Protein AF-A0A9P7F769-F1 (afdb_monomer)

Secondary structure (DSSP, 8-state):
-PPP--------PPPPGGGTT-GGGS-GGGHHHHHHHT---HHHHHHHHHGGGS-----PPPPTT--GGGSTT---SSPPTHHHH-HHHHHHHHHHHHHS---SHHHHHHHHHHHHHHHHHHHHHHT--GGG--TTS-GGGGG----HHHHHHHHHHHHHHHHHHHHHHHHHHTT-------------------------SSSHHHHHHHHHHHHHHHHHHHHHHHHHHHHHT--------PPP--------SSSSSSSSHHHHHHHSSTTSSS---PPP------------------------

Organism: NCBI:txid1912936

Nearest PDB structures (foldseek):
  8snb-assembly1_6Q  TM=3.146E-01  e=3.327E+00  Strongylocentrotus purpuratus
  3hhr-assembly1_A  TM=1.898E-01  e=4.781E+00  Homo sapiens

Solvent-accessible surface area (backbone atoms only — not comparable to full-atom values): 20085 Å² total; per-residue (Å²): 138,86,81,82,82,80,81,80,76,79,78,84,65,77,76,55,78,68,34,67,75,8,46,45,73,52,55,80,92,45,47,69,62,51,53,51,69,35,44,89,50,65,63,54,40,57,32,59,55,50,49,72,69,37,64,89,57,80,84,70,81,80,70,84,89,67,58,69,77,42,37,64,78,17,64,48,50,66,79,66,66,67,50,27,77,35,64,64,55,50,52,52,49,55,50,49,54,74,70,49,79,69,82,45,34,64,51,45,51,38,52,49,44,34,53,30,52,50,53,36,50,27,48,53,38,67,70,60,50,84,90,75,63,54,93,88,56,64,77,60,52,83,71,35,65,43,38,73,67,54,43,51,56,49,54,52,49,37,49,53,55,30,51,50,44,54,52,54,40,54,64,51,69,80,59,67,74,80,79,72,84,76,76,88,76,94,77,90,85,84,89,78,88,83,87,87,89,84,92,83,82,74,66,62,71,60,50,54,54,53,52,54,52,51,53,54,51,54,53,52,50,51,52,51,53,52,54,50,52,62,58,71,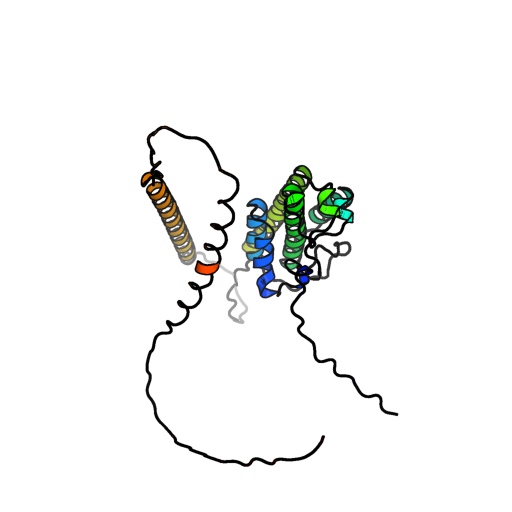63,57,82,72,79,82,78,79,83,81,81,91,79,80,90,80,89,88,89,90,87,86,78,77,78,75,66,62,66,66,60,62,66,63,63,70,69,69,77,78,75,85,85,81,82,83,82,87,79,90,81,89,81,88,85,81,90,80,90,79,91,80,78,87,82,90,76,90,84,85,87,133

Sequence (304 aa):
MSTPAVHLKGLVGRPSSAQLGAPAAVPMKDHMSFLRALSSNPKYLHFVEGLRDLQKEQASKHPEGWPSWATWSWERSYLPNALHDSDNELLKFLQLVKSTKVSSFASAMRVALGLGMLVRECKRVIEYEADEATPDIPSYISTSVLDIKCLDLILETVSTARGEVVRLSKARVGKQPQEVAGIEGDRPGNIAQNAADGGQKVQEDTVEQQQEMKLLEEEREKMVMLKEEMLEKGAKPETHHVDKGHEDRADVEEQEKDREEQVVEKRTKRRKLEASGTSHKKSRTDDIRRSSRARQPSKKALRK

Radius of gyration: 32.91 Å; Cα contacts (8 Å, |Δi|>4): 176; chains: 1; bounding box: 107×76×88 Å

Mean predicted aligned error: 19.4 Å

Foldseek 3Di:
DDDDDDPPDDDPDDQDPQQVQFLLVDDPVCLLVSLCVLDPDPLLNLLSVLLVLFDADDDDDDDPPDDPSLDSNGRGNADDLVVFVDVVVVVVNLVVLLPDQDAGSNSSSSSSSVLSRLLSLLCCLAVDDPVPDDPSDDPSSPRGPSYPVSNVSSSVSSNVSSVSSVVNSVVVVVPDPPPPPDDDDDDDDDDDDDDDDDPDDPPPVVVVVVVVVVVVVVVVVVVVVVVVVVVVVDPDPPPDDDDDDDDDDDDDDPDPPPVVVVVVVVVVVPVPPPPDDDDDDDDDDDDDDDDDDDDDDDDDDDDD

Structure (mmCIF, N/CA/C/O backbone):
data_AF-A0A9P7F769-F1
#
_entry.id   AF-A0A9P7F769-F1
#
loop_
_atom_site.group_PDB
_atom_site.id
_atom_site.type_symbol
_atom_site.label_atom_id
_atom_site.label_alt_id
_atom_site.label_comp_id
_atom_site.label_asym_id
_atom_site.label_entity_id
_atom_site.label_seq_id
_atom_site.pdbx_PDB_ins_code
_atom_site.Cartn_x
_atom_site.Cartn_y
_atom_site.Cartn_z
_atom_site.occupancy
_atom_site.B_iso_or_equiv
_atom_site.auth_seq_id
_atom_site.auth_comp_id
_atom_site.auth_asym_id
_atom_site.auth_atom_id
_atom_site.pdbx_PDB_model_num
ATOM 1 N N . MET A 1 1 ? 29.897 -36.408 30.982 1.00 46.47 1 MET A N 1
ATOM 2 C CA . MET A 1 1 ? 30.488 -35.702 29.826 1.00 46.47 1 MET A CA 1
ATOM 3 C C . MET A 1 1 ? 29.677 -34.433 29.611 1.00 46.47 1 MET A C 1
ATOM 5 O O . MET A 1 1 ? 28.548 -34.528 29.156 1.00 46.47 1 MET A O 1
ATOM 9 N N . SER A 1 2 ? 30.188 -33.285 30.065 1.00 40.59 2 SER A N 1
ATOM 10 C CA . SER A 1 2 ? 29.486 -31.994 29.998 1.00 40.59 2 SER A CA 1
ATOM 11 C C . SER A 1 2 ? 29.789 -31.293 28.679 1.00 40.59 2 SER A C 1
ATOM 13 O O . SER A 1 2 ? 30.947 -31.017 28.378 1.00 40.59 2 SER A O 1
ATOM 15 N N . THR A 1 3 ? 28.752 -30.992 27.906 1.00 44.00 3 THR A N 1
ATOM 16 C CA . THR A 1 3 ? 28.832 -30.144 26.712 1.00 44.00 3 THR A CA 1
ATOM 17 C C . THR A 1 3 ? 28.885 -28.665 27.112 1.00 44.00 3 THR A C 1
ATOM 19 O O . THR A 1 3 ? 28.065 -28.245 27.933 1.00 44.00 3 THR A O 1
ATOM 22 N N . PRO A 1 4 ? 29.798 -27.848 26.554 1.00 53.50 4 PRO A N 1
ATOM 23 C CA . PRO A 1 4 ? 29.839 -26.422 26.840 1.00 53.50 4 PRO A CA 1
ATOM 24 C C . PRO A 1 4 ? 28.765 -25.673 26.039 1.00 53.50 4 PRO A C 1
ATOM 26 O O . PRO A 1 4 ? 28.621 -25.848 24.830 1.00 53.50 4 PRO A O 1
ATOM 29 N N . ALA A 1 5 ? 28.025 -24.812 26.735 1.00 47.84 5 ALA A N 1
ATOM 30 C CA . ALA A 1 5 ? 27.072 -23.882 26.149 1.00 47.84 5 ALA A CA 1
ATOM 31 C C . ALA A 1 5 ? 27.820 -22.774 25.391 1.00 47.84 5 ALA A C 1
ATOM 33 O O . ALA A 1 5 ? 28.490 -21.932 25.992 1.00 47.84 5 ALA A O 1
ATOM 34 N N . VAL A 1 6 ? 27.694 -22.759 24.065 1.00 49.53 6 VAL A N 1
ATOM 35 C CA . VAL A 1 6 ? 28.217 -21.679 23.224 1.00 49.53 6 VAL A CA 1
ATOM 36 C C . VAL A 1 6 ? 27.247 -20.500 23.300 1.00 49.53 6 VAL A C 1
ATOM 38 O O . VAL A 1 6 ? 26.183 -20.498 22.688 1.00 49.53 6 VAL A O 1
ATOM 41 N N . HIS A 1 7 ? 27.614 -19.490 24.086 1.00 42.44 7 HIS A N 1
ATOM 42 C CA . HIS A 1 7 ? 26.980 -18.174 24.065 1.00 42.44 7 HIS A CA 1
ATOM 43 C C . HIS A 1 7 ? 27.341 -17.448 22.760 1.00 42.44 7 HIS A C 1
ATOM 45 O O . HIS A 1 7 ? 28.383 -16.798 22.663 1.00 42.44 7 HIS A O 1
ATOM 51 N N . LEU A 1 8 ? 26.459 -17.524 21.763 1.00 43.06 8 LEU A N 1
ATOM 52 C CA . LEU A 1 8 ? 26.468 -16.623 20.612 1.00 43.06 8 LEU A CA 1
ATOM 53 C C . LEU A 1 8 ? 25.974 -15.243 21.066 1.00 43.06 8 LEU A C 1
ATOM 55 O O . LEU A 1 8 ? 24.780 -14.950 21.070 1.00 43.06 8 LEU A O 1
ATOM 59 N N . LYS A 1 9 ? 26.910 -14.387 21.491 1.00 45.22 9 LYS A N 1
ATOM 60 C CA . LYS A 1 9 ? 26.653 -12.951 21.642 1.00 45.22 9 LYS A CA 1
ATOM 61 C C . LYS A 1 9 ? 26.389 -12.359 20.259 1.00 45.22 9 LYS A C 1
ATOM 63 O O . LYS A 1 9 ? 27.243 -12.430 19.379 1.00 45.22 9 LYS A O 1
ATOM 68 N N . GLY A 1 10 ? 25.193 -11.795 20.103 1.00 43.94 10 GLY A N 1
ATOM 69 C CA . GLY A 1 10 ? 24.687 -11.208 18.871 1.00 43.94 10 GLY A CA 1
ATOM 70 C C . GLY A 1 10 ? 25.614 -10.143 18.296 1.00 43.94 10 GLY A C 1
ATOM 71 O O . GLY A 1 10 ? 25.828 -9.086 18.889 1.00 43.94 10 GLY A O 1
ATOM 72 N N . LEU A 1 11 ? 26.124 -10.426 17.101 1.00 42.38 11 LEU A N 1
ATOM 73 C CA . LEU A 1 11 ? 26.586 -9.413 16.170 1.00 42.38 11 LEU A CA 1
ATOM 74 C C . LEU A 1 11 ? 25.357 -8.612 15.735 1.00 42.38 11 LEU A C 1
ATOM 76 O O . LEU A 1 11 ? 24.539 -9.095 14.956 1.00 42.38 11 LEU A O 1
ATOM 80 N N . VAL A 1 12 ? 25.226 -7.385 16.239 1.00 53.94 12 VAL A N 1
ATOM 81 C CA . VAL A 1 12 ? 24.337 -6.374 15.653 1.00 53.94 12 VAL A CA 1
ATOM 82 C C . VAL A 1 12 ? 24.994 -5.938 14.342 1.00 53.94 12 VAL A C 1
ATOM 84 O O . VAL A 1 12 ? 25.680 -4.921 14.267 1.00 53.94 12 VAL A O 1
ATOM 87 N N . GLY A 1 13 ? 24.894 -6.804 13.333 1.00 49.53 13 GLY A N 1
ATOM 88 C CA . GLY A 1 13 ? 25.346 -6.523 11.982 1.00 49.53 13 GLY A CA 1
ATOM 89 C C . GLY A 1 13 ? 24.555 -5.343 11.440 1.00 49.53 13 GLY A C 1
ATOM 90 O O . GLY A 1 13 ? 23.331 -5.298 11.563 1.00 49.53 13 GLY A O 1
ATOM 91 N N . ARG A 1 14 ? 25.262 -4.367 10.869 1.00 48.06 14 ARG A N 1
ATOM 92 C CA . ARG A 1 14 ? 24.641 -3.285 10.107 1.00 48.06 14 ARG A CA 1
ATOM 93 C C . ARG A 1 14 ? 23.726 -3.935 9.058 1.00 48.06 14 ARG A C 1
ATOM 95 O O . ARG A 1 14 ? 24.224 -4.795 8.327 1.00 48.06 14 ARG A O 1
ATOM 102 N N . PRO A 1 15 ? 22.430 -3.585 9.002 1.00 54.31 15 PRO A N 1
ATOM 103 C CA . PRO A 1 15 ? 21.529 -4.168 8.023 1.00 54.31 15 PRO A CA 1
ATOM 104 C C . PRO A 1 15 ? 22.109 -3.944 6.626 1.00 54.31 15 PRO A C 1
ATOM 106 O O . PRO A 1 15 ? 22.589 -2.848 6.319 1.00 54.31 15 PRO A O 1
ATOM 109 N N . SER A 1 16 ? 22.132 -5.005 5.818 1.00 58.09 16 SER A N 1
ATOM 110 C CA . SER A 1 16 ? 22.536 -4.926 4.410 1.00 58.09 16 SER A CA 1
ATOM 111 C C . SER A 1 16 ? 21.725 -3.826 3.709 1.00 58.09 16 SER A C 1
ATOM 113 O O . SER A 1 16 ? 20.579 -3.587 4.099 1.00 58.09 16 SER A O 1
ATOM 115 N N . SER A 1 17 ? 22.267 -3.160 2.676 1.00 57.62 17 SER A N 1
ATOM 116 C CA . SER A 1 17 ? 21.498 -2.164 1.898 1.00 57.62 17 SER A CA 1
ATOM 117 C C . SER A 1 17 ? 20.169 -2.746 1.401 1.00 57.62 17 SER A C 1
ATOM 119 O O . SER A 1 17 ? 19.159 -2.048 1.390 1.00 57.62 17 SER A O 1
ATOM 121 N N . ALA A 1 18 ? 20.136 -4.058 1.141 1.00 56.12 18 ALA A N 1
ATOM 122 C CA . ALA A 1 18 ? 18.958 -4.831 0.754 1.00 56.12 18 ALA A CA 1
ATOM 123 C C . ALA A 1 18 ? 17.795 -4.819 1.773 1.00 56.12 18 ALA A C 1
ATOM 125 O O . ALA A 1 18 ? 16.678 -5.199 1.426 1.00 56.12 18 ALA A O 1
ATOM 126 N N . GLN A 1 19 ? 18.033 -4.397 3.021 1.00 67.31 19 GLN A N 1
ATOM 127 C CA . GLN A 1 19 ? 17.009 -4.270 4.068 1.00 67.31 19 GLN A CA 1
ATOM 128 C C . GLN A 1 19 ? 16.462 -2.838 4.198 1.00 67.31 19 GLN A C 1
ATOM 130 O O . GLN A 1 19 ? 15.492 -2.613 4.928 1.00 67.31 19 GLN A O 1
ATOM 135 N N . LEU A 1 20 ? 17.049 -1.853 3.504 1.00 76.31 20 LEU A N 1
ATOM 136 C CA . LEU A 1 20 ? 16.565 -0.471 3.513 1.00 76.31 20 LEU A CA 1
ATOM 137 C C . LEU A 1 20 ? 15.188 -0.407 2.843 1.00 76.31 20 LEU A C 1
ATOM 139 O O . LEU A 1 20 ? 15.066 -0.496 1.623 1.00 76.31 20 LEU A O 1
ATOM 143 N N . GLY A 1 21 ? 14.141 -0.270 3.658 1.00 86.25 21 GLY A N 1
ATOM 144 C CA . GLY A 1 21 ? 12.746 -0.252 3.208 1.00 86.25 21 GLY A CA 1
ATOM 145 C C . GLY A 1 21 ? 11.972 -1.555 3.439 1.00 86.25 21 GLY A C 1
ATOM 146 O O . GLY A 1 21 ? 10.787 -1.605 3.086 1.00 86.25 21 GLY A O 1
ATOM 147 N N . ALA A 1 22 ? 12.596 -2.568 4.048 1.00 94.56 22 ALA A N 1
ATOM 148 C CA . ALA A 1 22 ? 11.933 -3.787 4.493 1.00 94.56 22 ALA A CA 1
ATOM 149 C C . ALA A 1 22 ? 11.142 -3.551 5.799 1.00 94.56 22 ALA A C 1
ATOM 151 O O . ALA A 1 22 ? 11.700 -2.987 6.745 1.00 94.56 22 ALA A O 1
ATOM 152 N N . PRO A 1 23 ? 9.881 -4.011 5.906 1.00 96.44 23 PRO A N 1
ATOM 153 C CA . PRO A 1 23 ? 9.087 -3.897 7.133 1.00 96.44 23 PRO A CA 1
ATOM 154 C C . PRO A 1 23 ? 9.756 -4.488 8.387 1.00 96.44 23 PRO A C 1
ATOM 156 O O . PRO A 1 23 ? 9.648 -3.895 9.459 1.00 96.44 23 PRO A O 1
ATOM 159 N N . ALA A 1 24 ? 10.489 -5.601 8.260 1.00 95.94 24 ALA A N 1
ATOM 160 C CA . ALA A 1 24 ? 11.166 -6.270 9.380 1.00 95.94 24 ALA A CA 1
ATOM 161 C C . ALA A 1 24 ? 12.277 -5.445 10.032 1.00 95.94 24 ALA A C 1
ATOM 163 O O . ALA A 1 24 ? 12.586 -5.647 11.204 1.00 95.94 24 ALA A O 1
ATOM 164 N N . ALA A 1 25 ? 12.857 -4.493 9.301 1.00 94.25 25 ALA A N 1
ATOM 165 C CA . ALA A 1 25 ? 13.886 -3.610 9.836 1.00 94.25 25 ALA A CA 1
ATOM 166 C C . ALA A 1 25 ? 13.303 -2.440 10.653 1.00 94.25 25 ALA A C 1
ATOM 168 O O . ALA A 1 25 ? 14.060 -1.683 11.263 1.00 94.25 25 ALA A O 1
ATOM 169 N N . VAL A 1 26 ? 11.976 -2.261 10.665 1.00 94.88 26 VAL A N 1
ATOM 170 C CA . VAL A 1 26 ? 11.312 -1.102 11.273 1.00 94.88 26 VAL A CA 1
ATOM 171 C C . VAL A 1 26 ? 10.924 -1.407 12.725 1.00 94.88 26 VAL A C 1
ATOM 173 O O . VAL A 1 26 ? 10.087 -2.284 12.969 1.00 94.88 26 VAL A O 1
ATOM 176 N N . PRO A 1 27 ? 11.445 -0.654 13.713 1.00 94.56 27 PRO A N 1
ATOM 177 C CA . PRO A 1 27 ? 11.007 -0.778 15.098 1.00 94.56 27 PRO A CA 1
ATOM 178 C C . PRO A 1 27 ? 9.502 -0.516 15.241 1.00 94.56 27 PRO A C 1
ATOM 180 O O . PRO A 1 27 ? 8.959 0.379 14.599 1.00 94.56 27 PRO A O 1
ATOM 183 N N . MET A 1 28 ? 8.829 -1.222 16.158 1.00 93.44 28 MET A N 1
ATOM 184 C CA . MET A 1 28 ? 7.374 -1.089 16.368 1.00 93.44 28 MET A CA 1
ATOM 185 C C . MET A 1 28 ? 6.899 0.353 16.593 1.00 93.44 28 MET A C 1
ATOM 187 O O . MET A 1 28 ? 5.840 0.748 16.109 1.00 93.44 28 MET A O 1
ATOM 191 N N . LYS A 1 29 ? 7.692 1.161 17.306 1.00 94.69 29 LYS A N 1
ATOM 192 C CA . LYS A 1 29 ? 7.396 2.580 17.565 1.00 94.69 29 LYS A CA 1
ATOM 193 C C . LYS A 1 29 ? 7.331 3.433 16.288 1.00 94.69 29 LYS A C 1
ATOM 195 O O . LYS A 1 29 ? 6.640 4.446 16.278 1.00 94.69 29 LYS A O 1
ATOM 200 N N . ASP A 1 30 ? 7.992 2.992 15.219 1.00 96.31 30 ASP A N 1
ATOM 201 C CA . ASP A 1 30 ? 8.140 3.719 13.958 1.00 96.31 30 ASP A CA 1
ATOM 202 C C . ASP A 1 30 ? 7.219 3.172 12.854 1.00 96.31 30 ASP A C 1
ATOM 204 O O . ASP A 1 30 ? 7.196 3.712 11.748 1.00 96.31 30 ASP A O 1
ATOM 208 N N . HIS A 1 31 ? 6.404 2.145 13.142 1.00 96.00 31 HIS A N 1
ATOM 209 C CA . HIS A 1 31 ? 5.492 1.524 12.170 1.00 96.00 31 HIS A CA 1
ATOM 210 C C . HIS A 1 31 ? 4.572 2.542 11.486 1.00 96.00 31 HIS A C 1
ATOM 212 O O . HIS A 1 31 ? 4.423 2.509 10.270 1.00 96.00 31 HIS A O 1
ATOM 218 N N . MET A 1 32 ? 4.009 3.501 12.227 1.00 96.75 32 MET A N 1
ATOM 219 C CA . MET A 1 32 ? 3.151 4.547 11.645 1.00 96.75 32 MET A CA 1
ATOM 220 C C . MET A 1 32 ? 3.905 5.494 10.706 1.00 96.75 32 MET A C 1
ATOM 222 O O . MET A 1 32 ? 3.351 5.937 9.700 1.00 96.75 32 MET A O 1
ATOM 226 N N . SER A 1 33 ? 5.148 5.834 11.046 1.00 97.38 33 SER A N 1
ATOM 227 C CA . SER A 1 33 ? 5.996 6.691 10.212 1.00 97.38 33 SER A CA 1
ATOM 228 C C . SER A 1 33 ? 6.404 5.957 8.940 1.00 97.38 33 SER A C 1
ATOM 230 O O . SER A 1 33 ? 6.327 6.528 7.857 1.00 97.38 33 SER A O 1
ATOM 232 N N . PHE A 1 34 ? 6.741 4.670 9.062 1.00 97.56 34 PHE A N 1
ATOM 233 C CA . PHE A 1 34 ? 7.013 3.808 7.919 1.00 97.56 34 PHE A CA 1
ATOM 234 C C . PHE A 1 34 ? 5.804 3.705 6.993 1.00 97.56 34 PHE A C 1
ATOM 236 O O . PHE A 1 34 ? 5.955 3.930 5.798 1.00 97.56 34 PHE A O 1
ATOM 243 N N . LEU A 1 35 ? 4.602 3.458 7.533 1.00 98.12 35 LEU A N 1
ATOM 244 C CA . LEU A 1 35 ? 3.384 3.407 6.727 1.00 98.12 35 LEU A CA 1
ATOM 245 C C . LEU A 1 35 ? 3.190 4.689 5.921 1.00 98.12 35 LEU A C 1
ATOM 247 O O . LEU A 1 35 ? 2.945 4.583 4.729 1.00 98.12 35 LEU A O 1
ATOM 251 N N . ARG A 1 36 ? 3.352 5.878 6.518 1.00 98.00 36 ARG A N 1
ATOM 252 C CA . ARG A 1 36 ? 3.254 7.155 5.782 1.00 98.00 36 ARG A CA 1
ATOM 253 C C . ARG A 1 36 ? 4.317 7.289 4.692 1.00 98.00 36 ARG A C 1
ATOM 255 O O . ARG A 1 36 ? 4.019 7.795 3.618 1.00 98.00 36 ARG A O 1
ATOM 262 N N . ALA A 1 37 ? 5.532 6.807 4.943 1.00 97.44 37 ALA A N 1
ATOM 263 C CA . ALA A 1 37 ? 6.627 6.858 3.977 1.00 97.44 37 ALA A CA 1
ATOM 264 C C . ALA A 1 37 ? 6.441 5.908 2.776 1.00 97.44 37 ALA A C 1
ATOM 266 O O . ALA A 1 37 ? 7.125 6.077 1.770 1.00 97.44 37 ALA A O 1
ATOM 267 N N . LEU A 1 38 ? 5.527 4.929 2.846 1.00 97.38 38 LEU A N 1
ATOM 268 C CA . LEU A 1 38 ? 5.264 4.019 1.725 1.00 97.38 38 LEU A CA 1
ATOM 269 C C . LEU A 1 38 ? 4.658 4.731 0.509 1.00 97.38 38 LEU A C 1
ATOM 271 O O . LEU A 1 38 ? 4.854 4.274 -0.613 1.00 97.38 38 LEU A O 1
ATOM 275 N N . SER A 1 39 ? 3.922 5.832 0.700 1.00 97.31 39 SER A N 1
ATOM 276 C CA . SER A 1 39 ? 3.343 6.573 -0.421 1.00 97.31 39 SER A CA 1
ATOM 277 C C . SER A 1 39 ? 2.966 8.006 -0.063 1.00 97.31 39 SER A C 1
ATOM 279 O O . SER A 1 39 ? 2.347 8.260 0.963 1.00 97.31 39 SER A O 1
ATOM 281 N N . SER A 1 40 ? 3.239 8.926 -0.989 1.00 97.31 40 SER A N 1
ATOM 282 C CA . SER A 1 40 ? 2.743 10.307 -0.987 1.00 97.31 40 SER A CA 1
ATOM 283 C C . SER A 1 40 ? 1.293 10.459 -1.476 1.00 97.31 40 SER A C 1
ATOM 285 O O . SER A 1 40 ? 0.789 11.577 -1.548 1.00 97.31 40 SER A O 1
ATOM 287 N N . ASN A 1 41 ? 0.606 9.372 -1.856 1.00 98.00 41 ASN A N 1
ATOM 288 C CA . ASN A 1 41 ? -0.756 9.464 -2.383 1.00 98.00 41 ASN A CA 1
ATOM 289 C C . ASN A 1 41 ? -1.758 9.890 -1.282 1.00 98.00 41 ASN A C 1
ATOM 291 O O . ASN A 1 41 ? -1.866 9.187 -0.272 1.00 98.00 41 ASN A O 1
ATOM 295 N N . PRO A 1 42 ? -2.561 10.955 -1.486 1.00 97.94 42 PRO A N 1
ATOM 296 C CA . PRO A 1 42 ? -3.478 11.462 -0.461 1.00 97.94 42 PRO A CA 1
ATOM 297 C C . PRO A 1 42 ? -4.512 10.443 0.035 1.00 97.94 42 PRO A C 1
ATOM 299 O O . PRO A 1 42 ? -4.821 10.413 1.224 1.00 97.94 42 PRO A O 1
ATOM 302 N N . LYS A 1 43 ? -5.036 9.569 -0.840 1.00 97.88 43 LYS A N 1
ATOM 303 C CA . LYS A 1 43 ? -6.027 8.548 -0.443 1.00 97.88 43 LYS A CA 1
ATOM 304 C C . LYS A 1 43 ? -5.436 7.590 0.589 1.00 97.88 43 LYS A C 1
ATOM 306 O O . LYS A 1 43 ? -6.090 7.253 1.574 1.00 97.88 43 LYS A O 1
ATOM 311 N N . TYR A 1 44 ? -4.190 7.183 0.365 1.00 98.50 44 TYR A N 1
ATOM 312 C CA . TYR A 1 44 ? -3.462 6.303 1.266 1.00 98.50 44 TYR A CA 1
ATOM 313 C C . TYR A 1 44 ? -3.032 7.018 2.552 1.00 98.50 44 TYR A C 1
ATOM 315 O O . TYR A 1 44 ? -3.197 6.461 3.634 1.00 98.50 44 TYR A O 1
ATOM 323 N N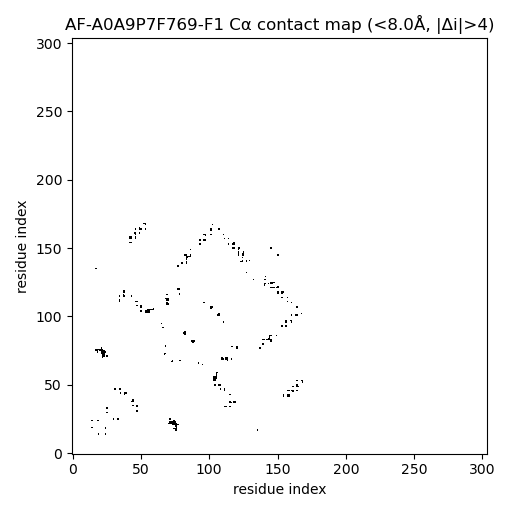 . LEU A 1 45 ? -2.571 8.269 2.473 1.00 98.31 45 LEU A N 1
ATOM 324 C CA . LEU A 1 45 ? -2.221 9.041 3.668 1.00 98.31 45 LEU A CA 1
ATOM 325 C C . LEU A 1 45 ? -3.423 9.244 4.597 1.00 98.31 45 LEU A C 1
ATOM 327 O O . LEU A 1 45 ? -3.320 8.931 5.781 1.00 98.31 45 LEU A O 1
ATOM 331 N N . HIS A 1 46 ? -4.587 9.627 4.063 1.00 97.62 46 HIS A N 1
ATOM 332 C CA . HIS A 1 46 ? -5.812 9.746 4.861 1.00 97.62 46 HIS A CA 1
ATOM 333 C C . HIS A 1 46 ? -6.255 8.412 5.478 1.00 97.62 46 HIS A C 1
ATOM 335 O O . HIS A 1 46 ? -6.849 8.391 6.556 1.00 97.62 46 HIS A O 1
ATOM 341 N N . PHE A 1 47 ? -6.006 7.289 4.797 1.00 97.88 47 PHE A N 1
ATOM 342 C CA . PHE A 1 47 ? -6.249 5.966 5.368 1.00 97.88 47 PHE A CA 1
ATOM 343 C C . PHE A 1 47 ? -5.334 5.710 6.572 1.00 97.88 47 PHE A C 1
ATOM 345 O O . PHE A 1 47 ? -5.824 5.340 7.637 1.00 97.88 47 PHE A O 1
ATOM 352 N N . VAL A 1 48 ? -4.028 5.958 6.427 1.00 97.81 48 VAL A N 1
ATOM 353 C CA . VAL A 1 48 ? -3.042 5.784 7.505 1.00 97.81 48 VAL A CA 1
ATOM 354 C C . VAL A 1 48 ? -3.315 6.729 8.678 1.00 97.81 48 VAL A C 1
ATOM 356 O O . VAL A 1 48 ? -3.156 6.337 9.830 1.00 97.81 48 VAL A O 1
ATOM 359 N N . GLU A 1 49 ? -3.737 7.963 8.424 1.00 96.50 49 GLU A N 1
ATOM 360 C CA . GLU A 1 49 ? -4.083 8.928 9.471 1.00 96.50 49 GLU A CA 1
ATOM 361 C C . GLU A 1 49 ? -5.267 8.464 10.315 1.00 96.50 49 GLU A C 1
ATOM 363 O O . GLU A 1 49 ? -5.149 8.449 11.540 1.00 96.50 49 GLU A O 1
ATOM 368 N N . GLY A 1 50 ? -6.335 7.973 9.679 1.00 95.44 50 GLY A N 1
ATOM 369 C CA . GLY A 1 50 ? -7.512 7.455 10.383 1.00 95.44 50 GLY A CA 1
ATOM 370 C C . GLY A 1 50 ? -7.221 6.255 11.293 1.00 95.44 50 GLY A C 1
ATOM 371 O O . GLY A 1 50 ? -8.002 5.961 12.194 1.00 95.44 50 GLY A O 1
ATOM 372 N N . LEU A 1 51 ? -6.083 5.569 11.119 1.00 95.50 51 LEU A N 1
ATOM 373 C CA . LEU A 1 51 ? -5.666 4.505 12.038 1.00 95.50 51 LEU A CA 1
ATOM 374 C C . LEU A 1 51 ? -5.388 5.026 13.450 1.00 95.50 51 LEU A C 1
ATOM 376 O O . LEU A 1 51 ? -5.520 4.262 14.401 1.00 95.50 51 LEU A O 1
ATOM 380 N N . ARG A 1 52 ? -4.986 6.296 13.605 1.00 91.62 52 ARG A N 1
ATOM 381 C CA . ARG A 1 52 ? -4.656 6.873 14.920 1.00 91.62 52 ARG A CA 1
ATOM 382 C C . ARG A 1 52 ? -5.869 6.979 15.838 1.00 91.62 52 ARG A C 1
ATOM 384 O O . ARG A 1 52 ? -5.701 6.902 17.051 1.00 91.62 52 ARG A O 1
ATOM 391 N N . ASP A 1 53 ? -7.054 7.095 15.251 1.00 90.06 53 ASP A N 1
ATOM 392 C CA . ASP A 1 53 ? -8.320 7.229 15.973 1.00 90.06 53 ASP A CA 1
ATOM 393 C C . ASP A 1 53 ? -8.845 5.874 16.471 1.00 90.06 53 ASP A C 1
ATOM 395 O O . ASP A 1 53 ? -9.815 5.798 17.227 1.00 90.06 53 ASP A O 1
ATOM 399 N N . LEU A 1 54 ? -8.216 4.772 16.051 1.00 90.12 54 LEU A N 1
ATOM 400 C CA . LEU A 1 54 ? -8.535 3.442 16.546 1.00 90.12 54 LEU A CA 1
ATOM 401 C C . LEU A 1 54 ? -7.781 3.188 17.855 1.00 90.12 54 LEU A C 1
ATOM 403 O O . LEU A 1 54 ? -6.560 3.328 17.933 1.00 90.12 54 LEU A O 1
ATOM 407 N N . GLN A 1 55 ? -8.498 2.738 18.885 1.00 78.94 55 GLN A N 1
ATOM 408 C CA . GLN A 1 55 ? -7.859 2.331 20.135 1.00 78.94 55 GLN A CA 1
ATOM 409 C C . GLN A 1 55 ? -6.905 1.154 19.896 1.00 78.94 55 GLN A C 1
ATOM 411 O O . GLN A 1 55 ? -7.209 0.204 19.165 1.00 78.94 55 GLN A O 1
ATOM 416 N N . LYS A 1 56 ? -5.742 1.212 20.552 1.00 77.38 56 LYS A N 1
ATOM 417 C CA . LYS A 1 56 ? -4.753 0.133 20.548 1.00 77.38 56 LYS A CA 1
ATOM 418 C C . LYS A 1 56 ? -5.284 -1.036 21.374 1.00 77.38 56 LYS A C 1
ATOM 420 O O . LYS A 1 56 ? -5.084 -1.096 22.581 1.00 77.38 56 LYS A O 1
ATOM 425 N N . GLU A 1 57 ? -5.978 -1.952 20.720 1.00 70.19 57 GLU A N 1
ATOM 426 C CA . GLU A 1 57 ? -6.400 -3.210 21.334 1.00 70.19 57 GLU A CA 1
ATOM 427 C C . GLU A 1 57 ? -5.309 -4.279 21.234 1.00 70.19 57 GLU A C 1
ATOM 429 O O . GLU A 1 57 ? -4.433 -4.227 20.363 1.00 70.19 57 GLU A O 1
ATOM 434 N N . GLN A 1 58 ? -5.370 -5.253 22.147 1.00 57.31 58 GLN A N 1
ATOM 435 C CA . GLN A 1 58 ? -4.456 -6.391 22.181 1.00 57.31 58 GLN A CA 1
ATOM 436 C C . GLN A 1 58 ? -4.444 -7.141 20.844 1.00 57.31 58 GLN A C 1
ATOM 438 O O . GLN A 1 58 ? -5.454 -7.239 20.146 1.00 57.31 58 GLN A O 1
ATOM 443 N N . ALA A 1 59 ? -3.272 -7.677 20.500 1.00 58.22 59 ALA A N 1
ATOM 444 C CA . ALA A 1 59 ? -3.049 -8.392 19.255 1.00 58.22 59 ALA A CA 1
ATOM 445 C C . ALA A 1 59 ? -4.044 -9.554 19.106 1.00 58.22 59 ALA A C 1
ATOM 447 O O . ALA A 1 59 ? -3.988 -10.543 19.836 1.00 58.22 59 ALA A O 1
ATOM 448 N N . SER A 1 60 ? -4.950 -9.445 18.135 1.00 60.22 60 SER A N 1
ATOM 449 C CA . SER A 1 60 ? -5.757 -10.577 17.696 1.00 60.22 60 SER A CA 1
ATOM 450 C C . SER A 1 60 ? -4.872 -11.563 16.933 1.00 60.22 60 SER A C 1
ATOM 452 O O . SER A 1 60 ? -3.895 -11.163 16.288 1.00 60.22 60 SER A O 1
ATOM 454 N N . LYS A 1 61 ? -5.239 -12.850 16.961 1.00 66.00 61 LYS A N 1
ATOM 455 C CA . LYS A 1 61 ? -4.580 -13.878 16.146 1.00 66.00 61 LYS A CA 1
ATOM 456 C C . LYS A 1 61 ? -4.499 -13.431 14.682 1.00 66.00 61 LYS A C 1
ATOM 458 O O . LYS A 1 61 ? -5.375 -12.722 14.179 1.00 66.00 61 LYS A O 1
ATOM 463 N N . HIS A 1 62 ? -3.409 -13.819 14.024 1.00 61.25 62 HIS A N 1
ATOM 464 C CA . HIS A 1 62 ? -3.224 -13.588 12.598 1.00 61.25 62 HIS A CA 1
ATOM 465 C C . HIS A 1 62 ? -4.374 -14.257 11.835 1.00 61.25 62 HIS A C 1
ATOM 467 O O . HIS A 1 62 ? -4.620 -15.438 12.073 1.00 61.25 62 HIS A O 1
ATOM 473 N N . PRO A 1 63 ? -5.087 -13.537 10.952 1.00 67.31 63 PRO A N 1
ATOM 474 C CA . PRO A 1 63 ? -6.023 -14.187 10.056 1.00 67.31 63 PRO A CA 1
ATOM 475 C C . PRO A 1 63 ? -5.222 -15.120 9.144 1.00 67.31 63 PRO A C 1
ATOM 477 O O . PRO A 1 63 ? -4.180 -14.727 8.611 1.00 67.31 63 PRO A O 1
ATOM 480 N N . GLU A 1 64 ? -5.682 -16.357 9.005 1.00 78.75 64 GLU A N 1
ATOM 481 C CA . GLU A 1 64 ? -5.101 -17.311 8.064 1.00 78.75 64 GLU A CA 1
ATOM 482 C C . GLU A 1 64 ? -5.198 -16.762 6.629 1.00 78.75 64 GLU A C 1
ATOM 484 O O . GLU A 1 64 ? -6.107 -15.998 6.301 1.00 78.75 64 GLU A O 1
ATOM 489 N N . GLY A 1 65 ? -4.229 -17.108 5.778 1.00 87.00 65 GLY A N 1
ATOM 490 C CA . GLY A 1 65 ? -4.237 -16.735 4.358 1.00 87.00 65 GLY A CA 1
ATOM 491 C C . GLY A 1 65 ? -3.629 -15.372 4.006 1.00 87.00 65 GLY A C 1
ATOM 492 O O . GLY A 1 65 ? -3.585 -15.024 2.829 1.00 87.00 65 GLY A O 1
ATOM 493 N N . TRP A 1 66 ? -3.117 -14.604 4.974 1.00 91.44 66 TRP A N 1
ATOM 494 C CA . TRP A 1 66 ? -2.370 -13.378 4.663 1.00 91.44 66 TRP A CA 1
ATOM 495 C C . TRP A 1 66 ? -1.010 -13.695 4.033 1.00 91.44 66 TRP A C 1
ATOM 497 O O . TRP A 1 66 ? -0.279 -14.537 4.565 1.00 91.44 66 TRP A O 1
ATOM 507 N N . PRO A 1 67 ? -0.620 -13.009 2.944 1.00 95.00 67 PRO A N 1
ATOM 508 C CA . PRO A 1 67 ? 0.671 -13.257 2.329 1.00 95.00 67 PRO A CA 1
ATOM 509 C C . PRO A 1 67 ? 1.807 -12.779 3.237 1.00 95.00 67 PRO A C 1
ATOM 511 O O . PRO A 1 67 ? 1.698 -11.758 3.921 1.00 95.00 67 PRO A O 1
ATOM 514 N N . SER A 1 68 ? 2.931 -13.495 3.208 1.00 94.62 68 SER A N 1
ATOM 515 C CA . SER A 1 68 ? 4.094 -13.225 4.066 1.00 94.62 68 SER A CA 1
ATOM 516 C C . SER A 1 68 ? 4.674 -11.820 3.876 1.00 94.62 68 SER A C 1
ATOM 518 O O . SER A 1 68 ? 5.160 -11.224 4.837 1.00 94.62 68 SER A O 1
ATOM 520 N N . TRP A 1 69 ? 4.572 -11.255 2.671 1.00 95.94 69 TRP A N 1
ATOM 521 C CA . TRP A 1 69 ? 5.053 -9.908 2.361 1.00 95.94 69 TRP A CA 1
ATOM 522 C C . TRP A 1 69 ? 4.188 -8.787 2.957 1.00 95.94 69 TRP A C 1
ATOM 524 O O . TRP A 1 69 ? 4.679 -7.680 3.165 1.00 95.94 69 TRP A O 1
ATOM 534 N N . ALA A 1 70 ? 2.928 -9.064 3.310 1.00 95.69 70 ALA A N 1
ATOM 535 C CA . ALA A 1 70 ? 2.024 -8.112 3.962 1.00 95.69 70 ALA A CA 1
ATOM 536 C C . ALA A 1 70 ? 2.127 -8.185 5.499 1.00 95.69 70 ALA A C 1
ATOM 538 O O . ALA A 1 70 ? 1.136 -8.042 6.223 1.00 95.69 70 ALA A O 1
ATOM 539 N N . THR A 1 71 ? 3.328 -8.450 6.017 1.00 94.94 71 THR A N 1
ATOM 540 C CA . THR A 1 71 ? 3.590 -8.598 7.452 1.00 94.94 71 THR A CA 1
ATOM 541 C C . THR A 1 71 ? 4.810 -7.795 7.881 1.00 94.94 71 THR A C 1
ATOM 543 O O . THR A 1 71 ? 5.731 -7.558 7.102 1.00 94.94 71 THR A O 1
ATOM 546 N N . TRP A 1 72 ? 4.848 -7.414 9.159 1.00 95.44 72 TRP A N 1
ATOM 547 C CA . TRP A 1 72 ? 6.007 -6.740 9.749 1.00 95.44 72 TRP A CA 1
ATOM 548 C C . TRP A 1 72 ? 7.244 -7.634 9.843 1.00 95.44 72 TRP A C 1
ATOM 550 O O . TRP A 1 72 ? 8.309 -7.127 10.140 1.00 95.44 72 TRP A O 1
ATOM 560 N N . SER A 1 73 ? 7.129 -8.937 9.585 1.00 94.31 73 SER A N 1
ATOM 561 C CA . SER A 1 73 ? 8.264 -9.861 9.474 1.00 94.31 73 SER A CA 1
ATOM 562 C C . SER A 1 73 ? 8.833 -9.952 8.056 1.00 94.31 73 SER A C 1
ATOM 564 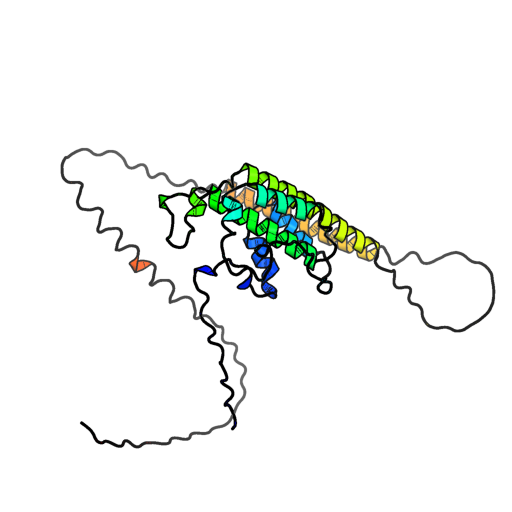O O . SER A 1 73 ? 9.721 -10.761 7.816 1.00 94.31 73 SER A O 1
ATOM 566 N N . TRP A 1 74 ? 8.338 -9.164 7.095 1.00 95.94 74 TRP A N 1
ATOM 567 C CA . TRP A 1 74 ? 8.876 -9.176 5.737 1.00 95.94 74 TRP A CA 1
ATOM 568 C C . TRP A 1 74 ? 10.266 -8.531 5.672 1.00 95.94 74 TRP A C 1
ATOM 570 O O . TRP A 1 74 ? 10.431 -7.346 5.962 1.00 95.94 74 TRP A O 1
ATOM 580 N N . GLU A 1 75 ? 11.267 -9.314 5.273 1.00 95.56 75 GLU A N 1
ATOM 581 C CA . GLU A 1 75 ? 12.686 -8.932 5.332 1.00 95.56 75 GLU A CA 1
ATOM 582 C C . GLU A 1 75 ? 13.221 -8.280 4.052 1.00 95.56 75 GLU A C 1
ATOM 584 O O . GLU A 1 75 ? 14.391 -7.904 4.001 1.00 95.56 75 GLU A O 1
ATOM 589 N N . ARG A 1 76 ? 12.388 -8.140 3.013 1.00 94.50 76 ARG A N 1
ATOM 590 C CA . ARG A 1 76 ? 12.816 -7.620 1.708 1.00 94.50 76 ARG A CA 1
ATOM 591 C C . ARG A 1 76 ? 12.230 -6.244 1.425 1.00 94.50 76 ARG A C 1
ATOM 593 O O . ARG A 1 76 ? 11.102 -5.933 1.808 1.00 94.50 76 ARG A O 1
ATOM 600 N N . SER A 1 77 ? 12.986 -5.430 0.697 1.00 93.31 77 SER A N 1
ATOM 601 C CA . SER A 1 77 ? 12.519 -4.115 0.248 1.00 93.31 77 SER A CA 1
ATOM 602 C C . SER A 1 77 ? 11.567 -4.181 -0.948 1.00 93.31 77 SER A C 1
ATOM 604 O O . SER A 1 77 ? 10.732 -3.285 -1.080 1.00 93.31 77 SER A O 1
ATOM 606 N N . TYR A 1 78 ? 11.668 -5.222 -1.775 1.00 95.44 78 TYR A N 1
ATOM 607 C CA . TYR A 1 78 ? 10.805 -5.488 -2.933 1.00 95.44 78 TYR A CA 1
ATOM 608 C C . TYR A 1 78 ? 9.775 -6.577 -2.621 1.00 95.44 78 TYR A C 1
ATOM 610 O O . TYR A 1 78 ? 9.958 -7.378 -1.693 1.00 95.44 78 TYR A O 1
ATOM 618 N N . LEU A 1 79 ? 8.687 -6.595 -3.384 1.00 97.06 79 LEU A N 1
ATOM 619 C CA . LEU A 1 79 ? 7.666 -7.632 -3.308 1.00 97.06 79 LEU A CA 1
ATOM 620 C C . LEU A 1 79 ? 8.098 -8.899 -4.069 1.00 97.06 79 LEU A C 1
ATOM 622 O O . LEU A 1 79 ? 9.024 -8.850 -4.878 1.00 97.06 79 LEU A O 1
ATOM 626 N N . PRO A 1 80 ? 7.505 -10.071 -3.768 1.00 96.44 80 PRO A N 1
ATOM 627 C CA . PRO A 1 80 ? 7.856 -11.316 -4.451 1.00 96.44 80 PRO A CA 1
ATOM 628 C C . PRO A 1 80 ? 7.608 -11.271 -5.961 1.00 96.44 80 PRO A C 1
ATOM 630 O O . PRO A 1 80 ? 6.584 -10.753 -6.394 1.00 96.44 80 PRO A O 1
ATOM 633 N N . ASN A 1 81 ? 8.471 -11.946 -6.732 1.00 96.44 81 ASN A N 1
ATOM 634 C CA . ASN A 1 81 ? 8.381 -12.034 -8.197 1.00 96.44 81 ASN A CA 1
ATOM 635 C C . ASN A 1 81 ? 6.989 -12.429 -8.719 1.00 96.44 81 ASN A C 1
ATOM 637 O O . ASN A 1 81 ? 6.526 -11.887 -9.711 1.00 96.44 81 ASN A O 1
ATOM 641 N N . ALA A 1 82 ? 6.282 -13.313 -8.010 1.00 96.00 82 ALA A N 1
ATOM 642 C CA . ALA A 1 82 ? 4.958 -13.784 -8.416 1.00 96.00 82 ALA A CA 1
ATOM 643 C C . ALA A 1 82 ? 3.910 -12.659 -8.584 1.00 96.00 82 ALA A C 1
ATOM 645 O O . ALA A 1 82 ? 2.958 -12.834 -9.339 1.00 96.00 82 ALA A O 1
ATOM 646 N N . LEU A 1 83 ? 4.079 -11.513 -7.907 1.00 96.94 83 LEU A N 1
ATOM 647 C CA . LEU A 1 83 ? 3.228 -10.327 -8.100 1.00 96.94 83 LEU A CA 1
ATOM 648 C C . LEU A 1 83 ? 3.536 -9.559 -9.393 1.00 96.94 83 LEU A C 1
ATOM 650 O O . LEU A 1 83 ? 2.707 -8.773 -9.836 1.00 96.94 83 LEU A O 1
ATOM 654 N N . HIS A 1 84 ? 4.718 -9.762 -9.969 1.00 97.62 84 HIS A N 1
ATOM 655 C CA . HIS A 1 84 ? 5.190 -9.104 -11.186 1.00 97.62 84 HIS A CA 1
ATOM 656 C C . HIS A 1 84 ? 4.953 -9.955 -12.437 1.00 97.62 84 HIS A C 1
ATOM 658 O O . HIS A 1 84 ? 4.869 -9.398 -13.527 1.00 97.62 84 HIS A O 1
ATOM 664 N N . ASP A 1 85 ? 4.807 -11.275 -12.279 1.00 96.12 85 ASP A N 1
ATOM 665 C CA . ASP A 1 85 ? 4.567 -12.212 -13.384 1.00 96.12 85 ASP A CA 1
ATOM 666 C C . ASP A 1 85 ? 3.103 -12.191 -13.875 1.00 96.12 85 ASP A C 1
ATOM 668 O O . ASP A 1 85 ? 2.828 -12.458 -15.043 1.00 96.12 85 ASP A O 1
ATOM 672 N N . SER A 1 86 ? 2.138 -11.913 -12.985 1.00 94.12 86 SER A N 1
ATOM 673 C CA . SER A 1 86 ? 0.709 -11.832 -13.323 1.00 94.12 86 SER A CA 1
ATOM 674 C C . SER A 1 86 ? -0.076 -10.980 -12.321 1.00 94.12 86 SER A C 1
ATOM 676 O O . SER A 1 86 ? 0.281 -10.893 -11.146 1.00 94.12 86 SER A O 1
ATOM 678 N N . ASP A 1 87 ? -1.197 -10.414 -12.761 1.00 93.06 87 ASP A N 1
ATOM 679 C CA . ASP A 1 87 ? -2.119 -9.643 -11.920 1.00 93.06 87 ASP A CA 1
ATOM 680 C C . ASP A 1 87 ? -2.932 -10.521 -10.948 1.00 93.06 87 ASP A C 1
ATOM 682 O O . ASP A 1 87 ? -3.481 -10.025 -9.964 1.00 93.06 87 ASP A O 1
ATOM 686 N N . ASN A 1 88 ? -2.972 -11.839 -11.156 1.00 95.81 88 ASN A N 1
ATOM 687 C CA . ASN A 1 88 ? -3.740 -12.776 -10.333 1.00 95.81 88 ASN A CA 1
ATOM 688 C C . ASN A 1 88 ? -3.415 -12.688 -8.835 1.00 95.81 88 ASN A C 1
ATOM 690 O O . ASN A 1 88 ? -4.325 -12.693 -8.005 1.00 95.81 88 ASN A O 1
ATOM 694 N N . GLU A 1 89 ? -2.134 -12.619 -8.463 1.00 95.69 89 GLU A N 1
ATOM 695 C CA . GLU A 1 89 ? -1.727 -12.540 -7.053 1.00 95.69 89 GLU A CA 1
ATOM 696 C C . GLU A 1 89 ? -2.116 -11.197 -6.422 1.00 95.69 89 GLU A C 1
ATOM 698 O O . GLU A 1 89 ? -2.564 -11.152 -5.271 1.00 95.69 89 GLU A O 1
ATOM 703 N N . LEU A 1 90 ? -2.036 -10.111 -7.198 1.00 96.88 90 LEU A N 1
ATOM 704 C CA . LEU A 1 90 ? -2.531 -8.800 -6.793 1.00 96.88 90 LEU A CA 1
ATOM 705 C C . LEU A 1 90 ? -4.043 -8.867 -6.545 1.00 96.88 90 LEU A C 1
ATOM 707 O O . LEU A 1 90 ? -4.505 -8.512 -5.461 1.00 96.88 90 LEU A O 1
ATOM 711 N N . LEU A 1 91 ? -4.813 -9.364 -7.515 1.00 97.69 91 LEU A N 1
ATOM 712 C CA . LEU A 1 91 ? -6.271 -9.449 -7.433 1.00 97.69 91 LEU A CA 1
ATOM 713 C C . LEU A 1 91 ? -6.733 -10.328 -6.263 1.00 97.69 91 LEU A C 1
ATOM 715 O O . LEU A 1 91 ? -7.646 -9.937 -5.532 1.00 97.69 91 LEU A O 1
ATOM 719 N N . LYS A 1 92 ? -6.071 -11.468 -6.018 1.00 96.62 92 LYS A N 1
ATOM 720 C CA . LYS A 1 92 ? -6.321 -12.317 -4.839 1.00 96.62 92 LYS A CA 1
ATOM 721 C C . LYS A 1 92 ? -6.113 -11.548 -3.539 1.00 96.62 92 LYS A C 1
ATOM 723 O O . LYS A 1 92 ? -6.958 -11.622 -2.647 1.00 96.62 92 LYS A O 1
ATOM 728 N N . PHE A 1 93 ? -5.020 -10.791 -3.425 1.00 96.94 93 PHE A N 1
ATOM 729 C CA . PHE A 1 93 ? -4.768 -9.984 -2.235 1.00 96.94 93 PHE A CA 1
ATOM 730 C C . PHE A 1 93 ? -5.799 -8.860 -2.067 1.00 96.94 93 PHE A C 1
ATOM 732 O O . PHE A 1 93 ? -6.310 -8.664 -0.966 1.00 96.94 93 PHE A O 1
ATOM 739 N N . LEU A 1 94 ? -6.160 -8.147 -3.138 1.00 97.75 94 LEU A N 1
ATOM 740 C CA . LEU A 1 94 ? -7.186 -7.101 -3.068 1.00 97.75 94 LEU A CA 1
ATOM 741 C C . LEU A 1 94 ? -8.545 -7.678 -2.652 1.00 97.75 94 LEU A C 1
ATOM 743 O O . LEU A 1 94 ? -9.235 -7.087 -1.819 1.00 97.75 94 LEU A O 1
ATOM 747 N N . GLN A 1 95 ? -8.908 -8.858 -3.159 1.00 96.75 95 GLN A N 1
ATOM 748 C CA . GLN A 1 95 ? -10.115 -9.566 -2.739 1.00 96.75 95 GLN A CA 1
ATOM 749 C C . GLN A 1 95 ? -10.044 -9.994 -1.266 1.00 96.75 95 GLN A C 1
ATOM 751 O O . GLN A 1 95 ? -11.014 -9.816 -0.523 1.00 96.75 95 GLN A O 1
ATOM 756 N N . LEU A 1 96 ? -8.890 -10.494 -0.809 1.00 95.69 96 LEU A N 1
ATOM 757 C CA . LEU A 1 96 ? -8.655 -10.812 0.599 1.00 95.69 96 LEU A CA 1
ATOM 758 C C . LEU A 1 96 ? -8.853 -9.575 1.482 1.00 95.69 96 LEU A C 1
ATOM 760 O O . LEU A 1 96 ? -9.566 -9.650 2.480 1.00 95.69 96 LEU A O 1
ATOM 764 N N . VAL A 1 97 ? -8.294 -8.426 1.100 1.00 95.81 97 VAL A N 1
ATOM 765 C CA . VAL A 1 97 ? -8.469 -7.162 1.829 1.00 95.81 97 VAL A CA 1
ATOM 766 C C . VAL A 1 97 ? -9.940 -6.750 1.883 1.00 95.81 97 VAL A C 1
ATOM 768 O O . VAL A 1 97 ? -10.428 -6.440 2.965 1.00 95.81 97 VAL A O 1
ATOM 771 N N . LYS A 1 98 ? -10.662 -6.800 0.756 1.00 95.06 98 LYS A N 1
ATOM 772 C CA . LYS A 1 98 ? -12.096 -6.458 0.689 1.00 95.06 98 LYS A CA 1
ATOM 773 C C . LYS A 1 98 ? -12.961 -7.377 1.558 1.00 95.06 98 LYS A C 1
ATOM 775 O O . LYS A 1 98 ? -13.925 -6.919 2.162 1.00 95.06 98 LYS A O 1
ATOM 780 N N . SER A 1 99 ? -12.616 -8.662 1.636 1.00 92.75 99 SER A N 1
ATOM 781 C CA . SER A 1 99 ? -13.316 -9.637 2.485 1.00 92.75 99 SER A CA 1
ATOM 782 C C . SER A 1 99 ? -12.905 -9.577 3.960 1.00 92.75 99 SER A C 1
ATOM 784 O O . SER A 1 99 ? -13.647 -10.029 4.835 1.00 92.75 99 SER A O 1
ATOM 786 N N . THR A 1 100 ? -11.733 -9.009 4.264 1.00 90.31 100 THR A N 1
ATOM 787 C CA . THR A 1 100 ? -11.247 -8.903 5.636 1.00 90.31 100 THR A CA 1
ATOM 788 C C . THR A 1 100 ? -11.980 -7.779 6.349 1.00 90.31 100 THR A C 1
ATOM 790 O O . THR A 1 100 ? -11.795 -6.597 6.063 1.00 90.31 100 THR A O 1
ATOM 793 N N . LYS A 1 101 ? -12.758 -8.141 7.367 1.00 88.19 101 LYS A N 1
ATOM 794 C CA . LYS A 1 101 ? -13.351 -7.160 8.270 1.00 88.19 101 LYS A CA 1
ATOM 795 C C . LYS A 1 101 ? -12.252 -6.474 9.078 1.00 88.19 101 LYS A C 1
ATOM 797 O O . LYS A 1 101 ? -11.639 -7.090 9.951 1.00 88.19 101 LYS A O 1
ATOM 802 N N . VAL A 1 102 ? -12.046 -5.183 8.833 1.00 90.69 102 VAL A N 1
ATOM 803 C CA . VAL A 1 102 ? -11.279 -4.341 9.752 1.00 90.69 102 VAL A CA 1
ATOM 804 C C . VAL A 1 102 ? -12.093 -4.255 11.041 1.00 90.69 102 VAL A C 1
ATOM 806 O O . VAL A 1 102 ? -13.268 -3.887 11.021 1.00 90.69 102 VAL A O 1
ATOM 809 N N . SER A 1 103 ? -11.507 -4.657 12.164 1.00 89.75 103 SER A N 1
ATOM 810 C CA . SER A 1 103 ? -12.197 -4.675 13.465 1.00 89.75 103 SER A CA 1
ATOM 811 C C . SER A 1 103 ? -11.381 -4.051 14.594 1.00 89.75 103 SER A C 1
ATOM 813 O O . SER A 1 103 ? -11.948 -3.628 15.600 1.00 89.75 103 SER A O 1
ATOM 815 N N . SER A 1 104 ? -10.064 -3.966 14.418 1.00 90.31 104 SER A N 1
ATOM 816 C CA . SER A 1 104 ? -9.110 -3.473 15.411 1.00 90.31 104 SER A CA 1
ATOM 817 C C . SER A 1 104 ? -7.985 -2.671 14.761 1.00 90.31 104 SER A C 1
ATOM 819 O O . SER A 1 104 ? -7.710 -2.826 13.565 1.00 90.31 104 SER A O 1
ATOM 821 N N . PHE A 1 105 ? -7.266 -1.883 15.566 1.00 92.31 105 PHE A N 1
ATOM 822 C CA . PHE A 1 105 ? -6.050 -1.185 15.135 1.00 92.31 105 PHE A CA 1
ATOM 823 C C . PHE A 1 105 ? -5.030 -2.141 14.496 1.00 92.31 105 PHE A C 1
ATOM 825 O O . PHE A 1 105 ? -4.505 -1.855 13.425 1.00 92.31 105 PHE A O 1
ATOM 832 N N . ALA A 1 106 ? -4.801 -3.318 15.090 1.00 91.00 106 ALA A N 1
ATOM 833 C CA . ALA A 1 106 ? -3.856 -4.304 14.562 1.00 91.00 106 ALA A CA 1
ATOM 834 C C . ALA A 1 106 ? -4.259 -4.830 13.171 1.00 91.00 106 ALA A C 1
ATOM 836 O O . ALA A 1 106 ? -3.409 -4.962 12.289 1.00 91.00 106 ALA A O 1
ATOM 837 N N . SER A 1 107 ? -5.553 -5.103 12.956 1.00 91.38 107 SER A N 1
ATOM 838 C CA . SER A 1 107 ? -6.062 -5.515 11.639 1.00 91.38 107 SER A CA 1
ATOM 839 C C . SER A 1 107 ? -5.911 -4.400 10.599 1.00 91.38 107 SER A C 1
ATOM 841 O O . SER A 1 107 ? -5.424 -4.647 9.497 1.00 91.38 107 SER A O 1
ATOM 843 N N . ALA A 1 108 ? -6.235 -3.162 10.979 1.00 94.69 108 ALA A N 1
ATOM 844 C CA . ALA A 1 108 ? -6.168 -1.997 10.109 1.00 94.69 108 ALA A CA 1
ATOM 845 C C . ALA A 1 108 ? -4.717 -1.658 9.720 1.00 94.69 108 ALA A C 1
ATOM 847 O O . ALA A 1 108 ? -4.431 -1.422 8.550 1.00 94.69 108 ALA A O 1
ATOM 848 N N . MET A 1 109 ? -3.784 -1.741 10.675 1.00 95.12 109 MET A N 1
ATOM 849 C CA . MET A 1 109 ? -2.342 -1.594 10.449 1.00 95.12 109 MET A CA 1
ATOM 850 C C . MET A 1 109 ? -1.803 -2.601 9.434 1.00 95.12 109 MET A C 1
ATOM 852 O O . MET A 1 109 ? -0.969 -2.254 8.602 1.00 95.12 109 MET A O 1
ATOM 856 N N . ARG A 1 110 ? -2.272 -3.852 9.486 1.00 93.62 110 ARG A N 1
ATOM 857 C CA . ARG A 1 110 ? -1.849 -4.892 8.542 1.00 93.62 110 ARG A CA 1
ATOM 858 C C . ARG A 1 110 ? -2.379 -4.629 7.133 1.00 93.62 110 ARG A C 1
ATOM 860 O O . ARG A 1 110 ? -1.617 -4.725 6.176 1.00 93.62 110 ARG A O 1
ATOM 867 N N . VAL A 1 111 ? -3.656 -4.255 7.015 1.00 96.88 111 VAL A N 1
ATOM 868 C CA . VAL A 1 111 ? -4.253 -3.840 5.734 1.00 96.88 111 VAL A CA 1
ATOM 869 C C . VAL A 1 111 ? -3.485 -2.651 5.152 1.00 96.88 111 VAL A C 1
ATOM 871 O O . VAL A 1 111 ? -3.115 -2.677 3.980 1.00 96.88 111 VAL A O 1
ATOM 874 N N . ALA A 1 112 ? -3.183 -1.645 5.977 1.00 97.94 112 ALA A N 1
ATOM 875 C CA . ALA A 1 112 ? -2.395 -0.483 5.576 1.00 97.94 112 ALA A CA 1
ATOM 876 C C . ALA A 1 112 ? -0.986 -0.851 5.118 1.00 97.94 112 ALA A C 1
ATOM 878 O O . ALA A 1 112 ? -0.556 -0.360 4.079 1.00 97.94 112 ALA A O 1
ATOM 879 N N . LEU A 1 113 ? -0.302 -1.756 5.821 1.00 98.00 113 LEU A N 1
ATOM 880 C CA . LEU A 1 113 ? 1.005 -2.247 5.396 1.00 98.00 113 LEU A CA 1
ATOM 881 C C . LEU A 1 113 ? 0.932 -2.913 4.021 1.00 98.00 113 LEU A C 1
ATOM 883 O O . LEU A 1 113 ? 1.676 -2.528 3.126 1.00 98.00 113 LEU A O 1
ATOM 887 N N . GLY A 1 114 ? 0.036 -3.884 3.836 1.00 97.94 114 GLY A N 1
ATOM 888 C CA . GLY A 1 114 ? -0.059 -4.615 2.572 1.00 97.94 114 GLY A CA 1
ATOM 889 C C . GLY A 1 114 ? -0.422 -3.710 1.390 1.00 97.94 114 GLY A C 1
ATOM 890 O O . GLY A 1 114 ? 0.257 -3.730 0.366 1.00 97.94 114 GLY A O 1
ATOM 891 N N . LEU A 1 115 ? -1.432 -2.847 1.546 1.00 98.56 115 LEU A N 1
ATOM 892 C CA . LEU A 1 115 ? -1.802 -1.888 0.500 1.00 98.56 115 LEU A CA 1
ATOM 893 C C . LEU A 1 115 ? -0.689 -0.865 0.240 1.00 98.56 115 LEU A C 1
ATOM 895 O O . LEU A 1 115 ? -0.382 -0.583 -0.913 1.00 98.56 115 LEU A O 1
ATOM 899 N N . GLY A 1 116 ? -0.047 -0.337 1.285 1.00 98.38 116 GLY A N 1
ATOM 900 C CA . GLY A 1 116 ? 1.055 0.616 1.148 1.00 98.38 116 GLY A CA 1
ATOM 901 C C . GLY A 1 116 ? 2.260 0.025 0.419 1.00 98.38 116 GLY A C 1
ATOM 902 O O . GLY A 1 116 ? 2.844 0.687 -0.436 1.00 98.38 116 GLY A O 1
ATOM 903 N N . MET A 1 117 ? 2.598 -1.236 0.705 1.00 98.31 117 MET A N 1
ATOM 904 C CA . MET A 1 117 ? 3.662 -1.961 0.010 1.00 98.31 117 MET A CA 1
ATOM 905 C C . MET A 1 117 ? 3.350 -2.111 -1.484 1.00 98.31 117 MET A C 1
ATOM 907 O O . MET A 1 117 ? 4.227 -1.853 -2.301 1.00 98.31 117 MET A O 1
ATOM 911 N N . LEU A 1 118 ? 2.106 -2.450 -1.847 1.00 98.44 118 LEU A N 1
ATOM 912 C CA . LEU A 1 118 ? 1.680 -2.537 -3.248 1.00 98.44 118 LEU A CA 1
ATOM 913 C C . LEU A 1 118 ? 1.711 -1.184 -3.965 1.00 98.44 118 LEU A C 1
ATOM 915 O O . LEU A 1 118 ? 2.188 -1.111 -5.093 1.00 98.44 118 LEU A O 1
ATOM 919 N N . VAL A 1 119 ? 1.247 -0.109 -3.315 1.00 98.50 119 VAL A N 1
ATOM 920 C CA . VAL A 1 119 ? 1.319 1.247 -3.888 1.00 98.50 119 VAL A CA 1
ATOM 921 C C . VAL A 1 119 ? 2.770 1.635 -4.164 1.00 98.50 119 VAL A C 1
ATOM 923 O O . VAL A 1 119 ? 3.069 2.155 -5.238 1.00 98.50 119 VAL A O 1
ATOM 926 N N . ARG A 1 120 ? 3.673 1.378 -3.210 1.00 97.81 120 ARG A N 1
ATOM 927 C CA . ARG A 1 120 ? 5.106 1.646 -3.371 1.00 97.81 120 ARG A CA 1
ATOM 928 C C . ARG A 1 120 ? 5.698 0.853 -4.531 1.00 97.81 120 ARG A C 1
ATOM 930 O O . ARG A 1 120 ? 6.462 1.409 -5.311 1.00 97.81 120 ARG A O 1
ATOM 937 N N . GLU A 1 121 ? 5.354 -0.427 -4.636 1.00 97.62 121 GLU A N 1
ATOM 938 C CA . GLU A 1 121 ? 5.910 -1.297 -5.670 1.00 97.62 121 GLU A CA 1
ATOM 939 C C . GLU A 1 121 ? 5.397 -0.941 -7.069 1.00 97.62 121 GLU A C 1
ATOM 941 O O . GLU A 1 121 ? 6.194 -0.865 -7.996 1.00 97.62 121 GLU A O 1
ATOM 946 N N . CYS A 1 122 ? 4.107 -0.620 -7.220 1.00 98.00 122 CYS A N 1
ATOM 947 C CA . CYS A 1 122 ? 3.574 -0.147 -8.502 1.00 98.00 122 CYS A CA 1
ATOM 948 C C . CYS A 1 122 ? 4.264 1.144 -8.944 1.00 98.00 122 CYS A C 1
ATOM 950 O O . CYS A 1 122 ? 4.646 1.258 -10.100 1.00 98.00 122 CYS A O 1
ATOM 952 N N . LYS A 1 123 ? 4.478 2.098 -8.026 1.00 97.25 123 LYS A N 1
ATOM 953 C CA . LYS A 1 123 ? 5.219 3.327 -8.344 1.00 97.25 123 LYS A CA 1
ATOM 954 C C . LYS A 1 123 ? 6.629 3.033 -8.839 1.00 97.25 123 LYS A C 1
ATOM 956 O O . LYS A 1 123 ? 7.000 3.539 -9.883 1.00 97.25 123 LYS A O 1
ATOM 961 N N . ARG A 1 124 ? 7.368 2.163 -8.144 1.00 95.88 124 ARG A N 1
ATOM 962 C CA . ARG A 1 124 ? 8.714 1.753 -8.572 1.00 95.88 124 ARG A CA 1
ATOM 963 C C . ARG A 1 124 ? 8.736 1.160 -9.971 1.00 95.88 124 ARG A C 1
ATOM 965 O O . ARG A 1 124 ? 9.685 1.416 -10.688 1.00 95.88 124 ARG A O 1
ATOM 972 N N . VAL A 1 125 ? 7.737 0.354 -10.328 1.00 97.06 125 VAL A N 1
ATOM 973 C CA . VAL A 1 125 ? 7.642 -0.241 -11.667 1.00 97.06 125 VAL A CA 1
ATOM 974 C C . VAL A 1 125 ? 7.287 0.818 -12.714 1.00 97.06 125 VAL A C 1
ATOM 976 O O . VAL A 1 125 ? 7.907 0.855 -13.767 1.00 97.06 125 VAL A O 1
ATOM 979 N N . ILE A 1 126 ? 6.319 1.693 -12.428 1.00 97.38 126 ILE A N 1
ATOM 980 C CA . ILE A 1 126 ? 5.870 2.750 -13.351 1.00 97.38 126 ILE A CA 1
ATOM 981 C C . ILE A 1 126 ? 6.974 3.784 -13.607 1.00 97.38 126 ILE A C 1
ATOM 983 O O . ILE A 1 126 ? 7.107 4.276 -14.721 1.00 97.38 126 ILE A O 1
ATOM 987 N N . GLU A 1 127 ? 7.737 4.121 -12.571 1.00 96.25 127 GLU A N 1
ATOM 988 C CA . GLU A 1 127 ? 8.826 5.103 -12.597 1.00 96.25 127 GLU A CA 1
ATOM 989 C C . GLU A 1 127 ? 10.181 4.453 -12.948 1.00 96.25 127 GLU A C 1
ATOM 991 O O . GLU A 1 127 ? 11.214 5.103 -12.834 1.00 96.25 127 GLU A O 1
ATOM 996 N N . TYR A 1 128 ? 10.212 3.167 -13.321 1.00 96.19 128 TYR A N 1
ATOM 997 C CA . TYR A 1 128 ? 11.458 2.473 -13.644 1.00 96.19 128 TYR A CA 1
ATOM 998 C C . TYR A 1 128 ? 12.004 2.911 -15.007 1.00 96.19 128 TYR A C 1
ATOM 1000 O O . TYR A 1 128 ? 11.390 2.655 -16.044 1.00 96.19 128 TYR A O 1
ATOM 1008 N N . GLU A 1 129 ? 13.209 3.474 -14.999 1.00 93.19 129 GLU A N 1
ATOM 1009 C CA . GLU A 1 129 ? 14.000 3.778 -16.191 1.00 93.19 129 GLU A CA 1
ATOM 1010 C C . GLU A 1 129 ? 15.225 2.846 -16.238 1.00 93.19 129 GLU A C 1
ATOM 1012 O O . GLU A 1 129 ? 15.941 2.663 -15.249 1.00 93.19 129 GLU A O 1
ATOM 1017 N N . ALA A 1 130 ? 15.431 2.166 -17.371 1.00 89.94 130 ALA A N 1
ATOM 1018 C CA . ALA A 1 130 ? 16.409 1.077 -17.475 1.00 89.94 130 ALA A CA 1
ATOM 1019 C C . ALA A 1 130 ? 17.869 1.553 -17.352 1.00 89.94 130 ALA A C 1
ATOM 1021 O O . ALA A 1 130 ? 18.734 0.795 -16.912 1.00 89.94 130 ALA A O 1
ATOM 1022 N N . ASP A 1 131 ? 18.140 2.795 -17.734 1.00 92.06 131 ASP A N 1
ATOM 1023 C CA . ASP A 1 131 ? 19.429 3.478 -17.646 1.00 92.06 131 ASP A CA 1
ATOM 1024 C C . ASP A 1 131 ? 19.767 3.969 -16.229 1.00 92.06 131 ASP A C 1
ATOM 1026 O O . ASP A 1 131 ? 20.945 4.099 -15.896 1.00 92.06 131 ASP A O 1
ATOM 1030 N N . GLU A 1 132 ? 18.770 4.135 -15.357 1.00 89.69 132 GLU A N 1
ATOM 1031 C CA . GLU A 1 132 ? 18.960 4.475 -13.938 1.00 89.69 132 GLU A CA 1
ATOM 1032 C C . GLU A 1 132 ? 19.059 3.237 -13.020 1.00 89.69 132 GLU A C 1
ATOM 1034 O O . GLU A 1 132 ? 19.194 3.344 -11.793 1.00 89.69 132 GLU A O 1
ATOM 1039 N N . ALA A 1 133 ? 18.989 2.029 -13.586 1.00 87.81 133 ALA A N 1
ATOM 1040 C CA . ALA A 1 133 ? 18.889 0.804 -12.808 1.00 87.81 133 ALA A CA 1
ATOM 1041 C C . ALA A 1 133 ? 20.175 0.482 -12.023 1.00 87.81 133 ALA A C 1
ATOM 1043 O O . ALA A 1 133 ? 21.229 0.181 -12.585 1.00 87.81 133 ALA A O 1
ATOM 1044 N N . THR A 1 134 ? 20.079 0.470 -10.690 1.00 88.19 134 THR A N 1
ATOM 1045 C CA . THR A 1 134 ? 21.184 0.021 -9.823 1.00 88.19 134 THR A CA 1
ATOM 1046 C C . THR A 1 134 ? 21.224 -1.511 -9.703 1.00 88.19 134 THR A C 1
ATOM 1048 O O . THR A 1 134 ? 20.182 -2.157 -9.829 1.00 88.19 134 THR A O 1
ATOM 1051 N N . PRO A 1 135 ? 22.385 -2.122 -9.383 1.00 88.31 135 PRO A N 1
ATOM 1052 C CA . PRO A 1 135 ? 22.503 -3.577 -9.213 1.00 88.31 135 PRO A CA 1
ATOM 1053 C C . PRO A 1 135 ? 21.594 -4.181 -8.128 1.00 88.31 135 PRO A C 1
ATOM 1055 O O . PRO A 1 135 ? 21.353 -5.386 -8.129 1.00 88.31 135 PRO A O 1
ATOM 1058 N N . ASP A 1 136 ? 21.098 -3.354 -7.203 1.00 88.44 136 ASP A N 1
ATOM 1059 C CA . ASP A 1 136 ? 20.203 -3.765 -6.118 1.00 88.44 136 ASP A CA 1
ATOM 1060 C C . ASP A 1 136 ? 18.729 -3.870 -6.572 1.00 88.44 136 ASP A C 1
ATOM 1062 O O . ASP A 1 136 ? 17.884 -4.350 -5.807 1.00 88.44 136 ASP A O 1
ATOM 1066 N N . ILE A 1 137 ? 18.392 -3.414 -7.788 1.00 91.94 137 ILE A N 1
ATOM 1067 C CA . ILE A 1 137 ? 17.042 -3.524 -8.356 1.00 91.94 137 ILE A CA 1
ATOM 1068 C C . ILE A 1 137 ? 16.868 -4.920 -8.966 1.00 91.94 137 ILE A C 1
ATOM 1070 O O . ILE A 1 137 ? 17.631 -5.305 -9.854 1.00 91.94 137 ILE A O 1
ATOM 1074 N N . PRO A 1 138 ? 15.859 -5.697 -8.537 1.00 93.75 138 PRO A N 1
ATOM 1075 C CA . PRO A 1 138 ? 15.598 -6.998 -9.130 1.00 93.75 138 PRO A CA 1
ATOM 1076 C C . PRO A 1 138 ? 15.252 -6.894 -10.618 1.00 93.75 138 PRO A C 1
ATOM 1078 O O . PRO A 1 138 ? 14.449 -6.054 -11.023 1.00 93.75 138 PRO A O 1
ATOM 1081 N N . SER A 1 139 ? 15.796 -7.805 -11.427 1.00 94.44 139 SER A N 1
ATOM 1082 C CA . SER A 1 139 ? 15.615 -7.803 -12.887 1.00 94.44 139 SER A CA 1
ATOM 1083 C C . SER A 1 139 ? 14.149 -7.872 -13.328 1.00 94.44 139 SER A C 1
ATOM 1085 O O . SER A 1 139 ? 13.794 -7.304 -14.359 1.00 94.44 139 SER A O 1
ATOM 1087 N N . TYR A 1 140 ? 13.285 -8.508 -12.532 1.00 95.38 140 TYR A N 1
ATOM 1088 C CA . TYR A 1 140 ? 11.857 -8.643 -12.824 1.00 95.38 140 TYR A CA 1
ATOM 1089 C C . TYR A 1 140 ? 11.070 -7.327 -12.787 1.00 95.38 140 TYR A C 1
ATOM 1091 O O . TYR A 1 140 ? 9.955 -7.279 -13.298 1.00 95.38 140 TYR A O 1
ATOM 1099 N N . ILE A 1 141 ? 11.622 -6.253 -12.208 1.00 96.50 141 ILE A N 1
ATOM 1100 C CA . ILE A 1 141 ? 10.971 -4.935 -12.215 1.00 96.50 141 ILE A CA 1
ATOM 1101 C C . ILE A 1 141 ? 10.799 -4.430 -13.652 1.00 96.50 141 ILE A C 1
ATOM 1103 O O . ILE A 1 141 ? 9.735 -3.919 -13.988 1.00 96.50 141 ILE A O 1
ATOM 1107 N N . SER A 1 142 ? 11.794 -4.666 -14.514 1.00 94.75 142 SER A N 1
ATOM 1108 C CA . SER A 1 142 ? 11.790 -4.222 -15.916 1.00 94.75 142 SER A CA 1
ATOM 1109 C C . SER A 1 142 ? 10.705 -4.870 -16.787 1.00 94.75 142 SER A C 1
ATOM 1111 O O . SER A 1 142 ? 10.320 -4.313 -17.811 1.00 94.75 142 SER A O 1
ATOM 1113 N N . THR A 1 143 ? 10.202 -6.041 -16.390 1.00 96.25 143 THR A N 1
ATOM 1114 C CA . THR A 1 143 ? 9.197 -6.821 -17.135 1.00 96.25 143 THR A CA 1
ATOM 1115 C C . THR A 1 143 ? 7.899 -7.001 -16.353 1.00 96.25 143 THR A C 1
ATOM 1117 O O . THR A 1 143 ? 7.104 -7.887 -16.659 1.00 96.25 143 THR A O 1
ATOM 1120 N N . SER A 1 144 ? 7.707 -6.212 -15.300 1.00 97.94 144 SER A N 1
ATOM 1121 C CA . SER A 1 144 ? 6.592 -6.360 -14.374 1.00 97.94 144 SER A CA 1
ATOM 1122 C C . SER A 1 144 ? 5.257 -5.979 -15.017 1.00 97.94 144 SER A C 1
ATOM 1124 O O . SER A 1 144 ? 5.147 -4.940 -15.662 1.00 97.94 144 SER A O 1
ATOM 1126 N N . VAL A 1 145 ? 4.207 -6.764 -14.752 1.00 97.38 145 VAL A N 1
ATOM 1127 C CA . VAL A 1 145 ? 2.832 -6.448 -15.189 1.00 97.38 145 VAL A CA 1
ATOM 1128 C C . VAL A 1 145 ? 2.151 -5.354 -14.358 1.00 97.38 145 VAL A C 1
ATOM 1130 O O . VAL A 1 145 ? 1.060 -4.908 -14.706 1.00 97.38 145 VAL A O 1
ATOM 1133 N N . LEU A 1 146 ? 2.755 -4.943 -13.237 1.00 97.62 146 LEU A N 1
ATOM 1134 C CA . LEU A 1 146 ? 2.218 -3.883 -12.383 1.00 97.62 146 LEU A CA 1
ATOM 1135 C C . LEU A 1 146 ? 2.263 -2.535 -13.109 1.00 97.62 146 LEU A C 1
ATOM 1137 O O . LEU A 1 146 ? 3.321 -1.929 -13.244 1.00 97.62 146 LEU A O 1
ATOM 1141 N N . ASP A 1 147 ? 1.102 -2.059 -13.537 1.00 97.56 147 ASP A N 1
ATOM 1142 C CA . ASP A 1 147 ? 0.949 -0.831 -14.310 1.00 97.56 147 ASP A CA 1
ATOM 1143 C C . ASP A 1 147 ? 0.093 0.219 -13.576 1.00 97.56 147 ASP A C 1
ATOM 1145 O O . ASP A 1 147 ? -0.296 0.075 -12.409 1.00 97.56 147 ASP A O 1
ATOM 1149 N N . ILE A 1 148 ? -0.228 1.307 -14.280 1.00 97.88 148 ILE A N 1
ATOM 1150 C CA . ILE A 1 148 ? -1.094 2.374 -13.767 1.00 97.88 148 ILE A CA 1
ATOM 1151 C C . ILE A 1 148 ? -2.495 1.862 -13.387 1.00 97.88 148 ILE A C 1
ATOM 1153 O O . ILE A 1 148 ? -3.067 2.316 -12.397 1.00 97.88 148 ILE A O 1
ATOM 1157 N N . LYS A 1 149 ? -3.034 0.869 -14.108 1.00 98.12 149 LYS A N 1
ATOM 1158 C CA . LYS A 1 149 ? -4.360 0.297 -13.827 1.00 98.12 149 LYS A CA 1
ATOM 1159 C C . LYS A 1 149 ? -4.337 -0.511 -12.534 1.00 98.12 149 LYS A C 1
ATOM 1161 O O . LYS A 1 149 ? -5.265 -0.418 -11.730 1.00 98.12 149 LYS A O 1
ATOM 1166 N N . CYS A 1 150 ? -3.262 -1.264 -12.301 1.00 98.25 150 CYS A N 1
ATOM 1167 C CA . CYS A 1 150 ? -3.025 -1.950 -11.035 1.00 98.25 150 CYS A CA 1
ATOM 1168 C C . CYS A 1 150 ? -2.995 -0.951 -9.870 1.00 98.25 150 CYS A C 1
ATOM 1170 O O . CYS A 1 150 ? -3.660 -1.169 -8.852 1.00 98.25 150 CYS A O 1
ATOM 1172 N N . LEU A 1 151 ? -2.286 0.174 -10.033 1.00 98.50 151 LEU A N 1
ATOM 1173 C CA . LEU A 1 151 ? -2.241 1.239 -9.030 1.00 98.50 151 LEU A CA 1
ATOM 1174 C C . LEU A 1 151 ? -3.638 1.808 -8.731 1.00 98.50 151 LEU A C 1
ATOM 1176 O O . LEU A 1 151 ? -3.989 1.964 -7.558 1.00 98.50 151 LEU A O 1
ATOM 1180 N N . ASP A 1 152 ? -4.454 2.065 -9.752 1.00 98.50 152 ASP A N 1
ATOM 1181 C CA . ASP A 1 152 ? -5.821 2.564 -9.576 1.00 98.50 152 ASP A CA 1
ATOM 1182 C C . ASP A 1 152 ? -6.698 1.597 -8.764 1.00 98.50 152 ASP A C 1
ATOM 1184 O O . ASP A 1 152 ? -7.353 2.018 -7.802 1.00 98.50 152 ASP A O 1
ATOM 1188 N N . LEU A 1 153 ? -6.642 0.292 -9.061 1.00 98.44 153 LEU A N 1
ATOM 1189 C CA . LEU A 1 153 ? -7.368 -0.745 -8.310 1.00 98.44 153 LEU A CA 1
ATOM 1190 C C . LEU A 1 153 ? -6.937 -0.811 -6.836 1.00 98.44 153 LEU A C 1
ATOM 1192 O O . LEU A 1 153 ? -7.764 -0.987 -5.928 1.00 98.44 153 LEU A O 1
ATOM 1196 N N . ILE A 1 154 ? -5.638 -0.648 -6.571 1.00 98.62 154 ILE A N 1
ATOM 1197 C CA . ILE A 1 154 ? -5.109 -0.595 -5.205 1.00 98.62 154 ILE A CA 1
ATOM 1198 C C . ILE A 1 154 ? -5.660 0.639 -4.481 1.00 98.62 154 ILE A C 1
ATOM 1200 O O . ILE A 1 154 ? -6.128 0.524 -3.348 1.00 98.62 154 ILE A O 1
ATOM 1204 N N . LEU A 1 155 ? -5.661 1.812 -5.121 1.00 98.62 155 LEU A N 1
ATOM 1205 C CA . LEU A 1 155 ? -6.139 3.064 -4.521 1.00 98.62 155 LEU A CA 1
ATOM 1206 C C . LEU A 1 155 ? -7.660 3.088 -4.287 1.00 98.62 155 LEU A C 1
ATOM 1208 O O . LEU A 1 155 ? -8.136 3.706 -3.325 1.00 98.62 155 LEU A O 1
ATOM 1212 N N . GLU A 1 156 ? -8.438 2.404 -5.121 1.00 98.50 156 GLU A N 1
ATOM 1213 C CA . GLU A 1 156 ? -9.860 2.151 -4.870 1.00 98.50 156 GLU A CA 1
ATOM 1214 C C . GLU A 1 156 ? -10.050 1.271 -3.622 1.00 98.50 156 GLU A C 1
ATOM 1216 O O . GLU A 1 156 ? -10.843 1.586 -2.725 1.00 98.50 156 GLU A O 1
ATOM 1221 N N . THR A 1 157 ? -9.247 0.212 -3.498 1.00 98.44 157 THR A N 1
ATOM 1222 C CA . THR A 1 157 ? -9.275 -0.684 -2.333 1.00 98.44 157 THR A CA 1
ATOM 1223 C C . THR A 1 157 ? -8.843 0.039 -1.051 1.00 98.44 157 THR A C 1
ATOM 1225 O O . THR A 1 157 ? -9.475 -0.127 -0.008 1.00 98.44 157 THR A O 1
ATOM 1228 N N . VAL A 1 158 ? -7.843 0.925 -1.127 1.00 98.44 158 VAL A N 1
ATOM 1229 C CA . VAL A 1 158 ? -7.455 1.844 -0.039 1.00 98.44 158 VAL A CA 1
ATOM 1230 C C . VAL A 1 158 ? -8.633 2.710 0.401 1.00 98.44 158 VAL A C 1
ATOM 1232 O O . VAL A 1 158 ? -8.871 2.870 1.598 1.00 98.44 158 VAL A O 1
ATOM 1235 N N . SER A 1 159 ? -9.397 3.251 -0.550 1.00 97.75 159 SER A N 1
ATOM 1236 C CA . SER A 1 159 ? -10.558 4.097 -0.245 1.00 97.75 159 SER A CA 1
ATOM 1237 C C . SER A 1 159 ? -11.658 3.306 0.471 1.00 97.75 159 SER A C 1
ATOM 1239 O O . SER A 1 159 ? -12.249 3.801 1.432 1.00 97.75 159 SER A O 1
ATOM 1241 N N . THR A 1 160 ? -11.868 2.051 0.066 1.00 97.12 160 THR A N 1
ATOM 1242 C CA . THR A 1 160 ? -12.796 1.119 0.725 1.00 97.12 160 THR A CA 1
ATOM 1243 C C . THR A 1 160 ? -12.352 0.812 2.160 1.00 97.12 160 THR A C 1
ATOM 1245 O O . THR A 1 160 ? -13.128 0.978 3.101 1.00 97.12 160 THR A O 1
ATOM 1248 N N . ALA A 1 161 ? -11.080 0.446 2.356 1.00 96.88 161 ALA A N 1
ATOM 1249 C CA . ALA A 1 161 ? -10.519 0.153 3.676 1.00 96.88 161 ALA A CA 1
ATOM 1250 C C . ALA A 1 161 ? -10.567 1.371 4.617 1.00 96.88 161 ALA A C 1
ATOM 1252 O O . ALA A 1 161 ? -10.864 1.238 5.806 1.00 96.88 161 ALA A O 1
ATOM 1253 N N . ARG A 1 162 ? -10.340 2.577 4.083 1.00 96.69 162 ARG A N 1
ATOM 1254 C CA . ARG A 1 162 ? -10.515 3.832 4.824 1.00 96.69 162 ARG A CA 1
ATOM 1255 C C . ARG A 1 162 ? -11.952 4.010 5.310 1.00 96.69 162 ARG A C 1
ATOM 1257 O O . ARG A 1 162 ? -12.145 4.398 6.460 1.00 96.69 162 ARG A O 1
ATOM 1264 N N . GLY A 1 163 ? -12.944 3.735 4.462 1.00 95.81 163 GLY A N 1
ATOM 1265 C CA . GLY A 1 163 ? -14.359 3.799 4.839 1.00 95.81 163 GLY A CA 1
ATOM 1266 C C . GLY A 1 163 ? -14.669 2.928 6.058 1.00 95.81 163 GLY A C 1
ATOM 1267 O O . GLY A 1 163 ? -15.316 3.388 6.999 1.00 95.81 163 GLY A O 1
ATOM 1268 N N . GLU A 1 164 ? -14.111 1.717 6.097 1.00 95.19 164 GLU A N 1
ATOM 1269 C CA . GLU A 1 164 ? -14.245 0.804 7.235 1.00 95.19 164 GLU A CA 1
ATOM 1270 C C . GLU A 1 164 ? -13.595 1.347 8.514 1.00 95.19 164 GLU A C 1
ATOM 1272 O O . GLU A 1 164 ? -14.204 1.293 9.583 1.00 95.19 164 GLU A O 1
ATOM 1277 N N . VAL A 1 165 ? -12.400 1.939 8.423 1.00 95.12 165 VAL A N 1
ATOM 1278 C CA . VAL A 1 165 ? -11.734 2.577 9.574 1.00 95.12 165 VAL A CA 1
ATOM 1279 C C . VAL A 1 165 ? -12.551 3.743 10.127 1.00 95.12 165 VAL A C 1
ATOM 1281 O O . VAL A 1 165 ? -12.765 3.817 11.336 1.00 95.12 165 VAL A O 1
ATOM 1284 N N . VAL A 1 166 ? -13.074 4.612 9.259 1.00 94.88 166 VAL A N 1
ATOM 1285 C CA . VAL A 1 166 ? -13.931 5.740 9.666 1.00 94.88 166 VAL A CA 1
ATOM 1286 C C . VAL A 1 166 ? -15.233 5.247 10.304 1.00 94.88 166 VAL A C 1
ATOM 1288 O O . VAL A 1 166 ? -15.721 5.818 11.279 1.00 94.88 166 VAL A O 1
ATOM 1291 N N . ARG A 1 167 ? -15.818 4.168 9.777 1.00 93.75 167 ARG A N 1
ATOM 1292 C CA . ARG A 1 167 ? -17.017 3.551 10.355 1.00 93.75 167 ARG A CA 1
ATOM 1293 C C . ARG A 1 167 ? -16.737 3.005 11.758 1.00 93.75 167 ARG A C 1
ATOM 1295 O O . ARG A 1 167 ? -17.555 3.190 12.659 1.00 93.75 167 ARG A O 1
ATOM 1302 N N . LEU A 1 168 ? -15.588 2.356 11.954 1.00 91.75 168 LEU A N 1
ATOM 1303 C CA . LEU A 1 168 ? -15.167 1.839 13.258 1.00 91.75 168 LEU A CA 1
ATOM 1304 C C . LEU A 1 168 ? -14.893 2.940 14.279 1.00 91.75 168 LEU A C 1
ATOM 1306 O O . LEU A 1 168 ? -15.295 2.784 15.432 1.00 91.75 168 LEU A O 1
ATOM 1310 N N . SER A 1 169 ? -14.219 4.023 13.884 1.00 91.44 169 SER A N 1
ATOM 1311 C CA . SER A 1 169 ? -13.925 5.128 14.799 1.00 91.44 169 SER A CA 1
ATOM 1312 C C . SER A 1 169 ? -15.222 5.783 15.287 1.00 91.44 169 SER A C 1
ATOM 1314 O O . SER A 1 169 ? -15.435 5.904 16.493 1.00 91.44 169 SER A O 1
ATOM 1316 N N . LYS A 1 170 ? -16.169 6.061 14.380 1.00 90.75 170 LYS A N 1
ATOM 1317 C CA . LYS A 1 170 ? -17.491 6.619 14.724 1.00 90.75 170 LYS A CA 1
ATOM 1318 C C . LYS A 1 170 ? -18.322 5.713 15.635 1.00 90.75 170 LYS A C 1
ATOM 1320 O O . LYS A 1 170 ? -18.925 6.192 16.592 1.00 90.75 170 LYS A O 1
ATOM 1325 N N . ALA A 1 171 ? -18.341 4.404 15.373 1.00 88.19 171 ALA A N 1
ATOM 1326 C CA . ALA A 1 171 ? -19.122 3.449 16.164 1.00 88.19 171 ALA A CA 1
ATOM 1327 C C . ALA A 1 171 ? -18.678 3.358 17.638 1.00 88.19 171 ALA A C 1
ATOM 1329 O O . ALA A 1 171 ? -19.444 2.888 18.480 1.00 88.19 171 ALA A O 1
ATOM 1330 N N . ARG A 1 172 ? -17.449 3.783 17.953 1.00 80.50 172 ARG A N 1
ATOM 1331 C CA . ARG A 1 172 ? -16.897 3.774 19.315 1.00 80.50 172 ARG A CA 1
ATOM 1332 C C . ARG A 1 172 ? -17.194 5.060 20.080 1.00 80.50 172 ARG A C 1
ATOM 1334 O O . ARG A 1 172 ? -17.481 4.978 21.269 1.00 80.50 172 ARG A O 1
ATOM 1341 N N . VAL A 1 173 ? -17.197 6.214 19.408 1.00 79.38 173 VAL A N 1
ATOM 1342 C CA . VAL A 1 173 ? -17.553 7.505 20.030 1.00 79.38 173 VAL A CA 1
ATOM 1343 C C . VAL A 1 173 ? -18.987 7.473 20.571 1.00 79.38 173 VAL A C 1
ATOM 1345 O O . VAL A 1 173 ? -19.235 7.924 21.681 1.00 79.38 173 VAL A O 1
ATOM 1348 N N . GLY A 1 174 ? -19.918 6.835 19.855 1.00 72.69 174 GLY A N 1
ATOM 1349 C CA . GLY A 1 174 ? -21.311 6.698 20.302 1.00 72.69 174 GLY A CA 1
ATOM 1350 C C . GLY A 1 174 ? -21.558 5.706 21.451 1.00 72.69 174 GLY A C 1
ATOM 1351 O O . GLY A 1 174 ? -22.710 5.507 21.820 1.00 72.69 174 GLY A O 1
ATOM 1352 N N . LYS A 1 175 ? -20.522 5.043 21.986 1.00 63.47 175 LYS A N 1
ATOM 1353 C CA . LYS A 1 175 ? -20.640 3.997 23.021 1.00 63.47 175 LYS A CA 1
ATOM 1354 C C . LYS A 1 175 ? -19.949 4.328 24.345 1.00 63.47 175 LYS A C 1
ATOM 1356 O O . LYS A 1 175 ? -19.861 3.434 25.186 1.00 63.47 175 LYS A O 1
ATOM 1361 N N . GLN A 1 176 ? -19.459 5.553 24.560 1.00 48.91 176 GLN A N 1
ATOM 1362 C CA . GLN A 1 176 ? -18.971 5.913 25.893 1.00 48.91 176 GLN A CA 1
ATOM 1363 C C . GLN A 1 176 ? -20.115 5.755 26.913 1.00 48.91 176 GLN A C 1
ATOM 1365 O O . GLN A 1 176 ? -21.154 6.399 26.749 1.00 48.91 176 GLN A O 1
ATOM 1370 N N . PRO A 1 177 ? -19.969 4.888 27.935 1.00 49.41 177 PRO A N 1
ATOM 1371 C CA . PRO A 1 177 ? -20.922 4.832 29.024 1.00 49.41 177 PRO A CA 1
ATOM 1372 C C . PRO A 1 177 ? -20.812 6.158 29.762 1.00 49.41 177 PRO A C 1
ATOM 1374 O O . PRO A 1 177 ? -19.743 6.506 30.259 1.00 49.41 177 PRO A O 1
ATOM 1377 N N . GLN A 1 178 ? -21.916 6.892 29.816 1.00 50.59 178 GLN A N 1
ATOM 1378 C CA . GLN A 1 178 ? -22.107 7.932 30.810 1.00 50.59 178 GLN A CA 1
ATOM 1379 C C . GLN A 1 178 ? -21.913 7.244 32.167 1.00 50.59 178 GLN A C 1
ATOM 1381 O O . GLN A 1 178 ? -22.736 6.428 32.581 1.00 50.59 178 GLN A O 1
ATOM 1386 N N . GLU A 1 179 ? -20.752 7.460 32.779 1.00 45.06 179 GLU A N 1
ATOM 1387 C CA . GLU A 1 179 ? -20.389 6.911 34.076 1.00 45.06 179 GLU A CA 1
ATOM 1388 C C . GLU A 1 179 ? -21.355 7.526 35.093 1.00 45.06 179 GLU A C 1
ATOM 1390 O O . GLU A 1 179 ? -21.215 8.669 35.526 1.00 45.06 179 GLU A O 1
ATOM 1395 N N . VAL A 1 180 ? -22.432 6.796 35.384 1.00 47.69 180 VAL A N 1
ATOM 1396 C CA . VAL A 1 180 ? -23.344 7.139 36.465 1.00 47.69 180 VAL A CA 1
ATOM 1397 C C . VAL A 1 180 ? -22.529 6.979 37.738 1.00 47.69 180 VAL A C 1
ATOM 1399 O O . VAL A 1 180 ? -22.171 5.864 38.116 1.00 47.69 180 VAL A O 1
ATOM 1402 N N . ALA A 1 181 ? -22.207 8.106 38.365 1.00 48.25 181 ALA A N 1
ATOM 1403 C CA . ALA A 1 181 ? -21.671 8.173 39.711 1.00 48.25 181 ALA A CA 1
ATOM 1404 C C . ALA A 1 181 ? -22.644 7.469 40.673 1.00 48.25 181 ALA A C 1
ATOM 1406 O O . ALA A 1 181 ? -23.590 8.065 41.184 1.00 48.25 181 ALA A O 1
ATOM 1407 N N . GLY A 1 182 ? -22.437 6.171 40.873 1.00 47.62 182 GLY A N 1
ATOM 1408 C CA . GLY A 1 182 ? -23.112 5.368 41.879 1.00 47.62 182 GLY A CA 1
ATOM 1409 C C . GLY A 1 182 ? -22.339 5.451 43.184 1.00 47.62 182 GLY A C 1
ATOM 1410 O O . GLY A 1 182 ? -21.451 4.642 43.432 1.00 47.62 182 GLY A O 1
ATOM 1411 N N . ILE A 1 183 ? -22.673 6.449 43.999 1.00 52.84 183 ILE A N 1
ATOM 1412 C CA . ILE A 1 183 ? -22.372 6.451 45.430 1.00 52.84 183 ILE A CA 1
ATOM 1413 C C . ILE A 1 183 ? -23.230 5.351 46.074 1.00 52.84 183 ILE A C 1
ATOM 1415 O O . ILE A 1 183 ? -24.446 5.320 45.882 1.00 52.84 183 ILE A O 1
ATOM 1419 N N . GLU A 1 184 ? -22.590 4.450 46.819 1.00 49.94 184 GLU A N 1
ATOM 1420 C CA . GLU A 1 184 ? -23.245 3.464 47.680 1.00 49.94 184 GLU A CA 1
ATOM 1421 C C . GLU A 1 184 ? -24.152 4.155 48.708 1.00 49.94 184 GLU A C 1
ATOM 1423 O O . GLU A 1 184 ? -23.743 5.089 49.399 1.00 49.94 184 GLU A O 1
ATOM 1428 N N . GLY A 1 185 ? -25.386 3.671 48.838 1.00 45.81 185 GLY A N 1
ATOM 1429 C CA . GLY A 1 185 ? -26.342 4.175 49.815 1.00 45.81 185 GLY A CA 1
ATOM 1430 C C . GLY A 1 185 ? -27.528 3.237 49.967 1.00 45.81 185 GLY A C 1
ATOM 1431 O O . GLY A 1 185 ? -28.565 3.415 49.339 1.00 45.81 185 GLY A O 1
ATOM 1432 N N . ASP A 1 186 ? -27.342 2.234 50.813 1.00 49.84 186 ASP A N 1
ATOM 1433 C CA . ASP A 1 186 ? -28.341 1.285 51.292 1.00 49.84 186 ASP A CA 1
ATOM 1434 C C . ASP A 1 186 ? -29.570 2.017 51.884 1.00 49.84 186 ASP A C 1
ATOM 1436 O O . ASP A 1 186 ? -29.449 2.736 52.880 1.00 49.84 186 ASP A O 1
ATOM 1440 N N . ARG A 1 187 ? -30.761 1.860 51.283 1.00 45.72 187 ARG A N 1
ATOM 1441 C CA . ARG A 1 187 ? -32.066 2.124 51.930 1.00 45.72 187 ARG A CA 1
ATOM 1442 C C . ARG A 1 187 ? -33.234 1.547 51.117 1.00 45.72 187 ARG A C 1
ATOM 1444 O O . ARG A 1 187 ? -33.350 1.849 49.931 1.00 45.72 187 ARG A O 1
ATOM 1451 N N . PRO A 1 188 ? -34.156 0.792 51.741 1.00 55.31 188 PRO A N 1
ATOM 1452 C CA . PRO A 1 188 ? -35.407 0.398 51.116 1.00 55.31 188 PRO A CA 1
ATOM 1453 C C . PRO A 1 188 ? -36.494 1.444 51.400 1.00 55.31 188 PRO A C 1
ATOM 1455 O O . PRO A 1 188 ? -36.639 1.910 52.531 1.00 55.31 188 PRO A O 1
ATOM 1458 N N . GLY A 1 189 ? -37.313 1.750 50.395 1.00 45.59 189 GLY A N 1
ATOM 1459 C CA . GLY A 1 189 ? -38.649 2.297 50.621 1.00 45.59 189 GLY A CA 1
ATOM 1460 C C . GLY A 1 189 ? -39.012 3.561 49.843 1.00 45.59 189 GLY A C 1
ATOM 1461 O O . GLY A 1 189 ? -38.376 4.600 49.964 1.00 45.59 189 GLY A O 1
ATOM 1462 N N . ASN A 1 190 ? -40.166 3.439 49.190 1.00 38.94 190 ASN A N 1
ATOM 1463 C CA . ASN A 1 190 ? -41.128 4.460 48.784 1.00 38.94 190 ASN A CA 1
ATOM 1464 C C . ASN A 1 190 ? -41.033 5.154 47.415 1.00 38.94 190 ASN A C 1
ATOM 1466 O O . ASN A 1 190 ? -40.178 5.971 47.098 1.00 38.94 190 ASN A O 1
ATOM 1470 N N . ILE A 1 191 ? -42.088 4.820 46.673 1.00 47.03 191 ILE A N 1
ATOM 1471 C CA . ILE A 1 191 ? -42.776 5.488 45.577 1.00 47.03 191 ILE A CA 1
ATOM 1472 C C . ILE A 1 191 ? -43.055 6.971 45.885 1.00 47.03 191 ILE A C 1
ATOM 1474 O O . ILE A 1 191 ? -43.518 7.288 46.978 1.00 47.03 191 ILE A O 1
ATOM 1478 N N . ALA A 1 192 ? -42.889 7.803 44.848 1.00 45.06 192 ALA A N 1
ATOM 1479 C CA . ALA A 1 192 ? -43.711 8.958 44.437 1.00 45.06 192 ALA A CA 1
ATOM 1480 C C . ALA A 1 192 ? -42.909 10.245 44.167 1.00 45.06 192 ALA A C 1
ATOM 1482 O O . ALA A 1 192 ? -42.310 10.821 45.063 1.00 45.06 192 ALA A O 1
ATOM 1483 N N . GLN A 1 193 ? -43.019 10.696 42.910 1.00 47.50 193 GLN A N 1
ATOM 1484 C CA . GLN A 1 193 ? -43.159 12.089 42.462 1.00 47.50 193 GLN A CA 1
ATOM 1485 C C . GLN A 1 193 ? -42.182 13.142 43.022 1.00 47.50 193 GLN A C 1
ATOM 1487 O O . GLN A 1 193 ? -42.335 13.616 44.140 1.00 47.50 193 GLN A O 1
ATOM 1492 N N . ASN A 1 194 ? -41.320 13.686 42.158 1.00 37.69 194 ASN A N 1
ATOM 1493 C CA . ASN A 1 194 ? -41.560 15.008 41.563 1.00 37.69 194 ASN A CA 1
ATOM 1494 C C . ASN A 1 194 ? -40.459 15.410 40.577 1.00 37.69 194 ASN A C 1
ATOM 1496 O O . ASN A 1 194 ? -39.321 14.957 40.643 1.00 37.69 194 ASN A O 1
ATOM 1500 N N . ALA A 1 195 ? -40.880 16.239 39.629 1.00 51.19 195 ALA A N 1
ATOM 1501 C CA . ALA A 1 195 ? -40.093 16.827 38.567 1.00 51.19 195 ALA A CA 1
ATOM 1502 C C . ALA A 1 195 ? -39.256 18.029 39.039 1.00 51.19 195 ALA A C 1
ATOM 1504 O O . ALA A 1 195 ? -39.539 18.627 40.074 1.00 51.19 195 ALA A O 1
ATOM 1505 N N . ALA A 1 196 ? -38.362 18.420 38.129 1.00 48.47 196 ALA A N 1
ATOM 1506 C CA . ALA A 1 196 ? -37.677 19.701 37.983 1.00 48.47 196 ALA A CA 1
ATOM 1507 C C . ALA A 1 196 ? -36.279 19.842 38.608 1.00 48.47 196 ALA A C 1
ATOM 1509 O O . ALA A 1 196 ? -36.054 19.595 39.786 1.00 48.47 196 ALA A O 1
ATOM 1510 N N . ASP A 1 197 ? -35.415 20.380 37.744 1.00 49.19 197 ASP A N 1
ATOM 1511 C CA . ASP A 1 197 ? -34.172 21.105 37.997 1.00 49.19 197 ASP A CA 1
ATOM 1512 C C . ASP A 1 197 ? -32.848 20.329 37.889 1.00 49.19 197 ASP A C 1
ATOM 1514 O O . ASP A 1 197 ? -32.650 19.274 38.485 1.00 49.19 197 ASP A O 1
ATOM 1518 N N . GLY A 1 198 ? -31.943 20.859 37.059 1.00 35.91 198 GLY A N 1
ATOM 1519 C CA . GLY A 1 198 ? -30.652 20.235 36.743 1.00 35.91 198 GLY A CA 1
ATOM 1520 C C . GLY A 1 198 ? -30.152 20.406 35.302 1.00 35.91 198 GLY A C 1
ATOM 1521 O O . GLY A 1 198 ? -29.390 19.574 34.813 1.00 35.91 198 GLY A O 1
ATOM 1522 N N . GLY A 1 199 ? -30.572 21.452 34.588 1.00 47.69 199 GLY A N 1
ATOM 1523 C CA . GLY A 1 199 ? -29.974 21.835 33.308 1.00 47.69 199 GLY A CA 1
ATOM 1524 C C . GLY A 1 199 ? -28.837 22.828 33.517 1.00 47.69 199 GLY A C 1
ATOM 1525 O O . GLY A 1 199 ? -29.101 24.018 33.469 1.00 47.69 199 GLY A O 1
ATOM 1526 N N . GLN A 1 200 ? -27.599 22.370 33.748 1.00 48.94 200 GLN A N 1
ATOM 1527 C CA . GLN A 1 200 ? -26.402 23.237 33.739 1.00 48.94 200 GLN A CA 1
ATOM 1528 C C . GLN A 1 200 ? -25.083 22.434 33.830 1.00 48.94 200 GLN A C 1
ATOM 1530 O O . GLN A 1 200 ? -24.327 22.566 34.784 1.00 48.94 200 GLN A O 1
ATOM 1535 N N . LYS A 1 201 ? -24.784 21.545 32.867 1.00 47.47 201 LYS A N 1
ATOM 1536 C CA . LYS A 1 201 ? -23.404 21.006 32.737 1.00 47.47 201 LYS A CA 1
ATOM 1537 C C . LYS A 1 201 ? -23.000 20.436 31.371 1.00 47.47 201 LYS A C 1
ATOM 1539 O O . LYS A 1 201 ? -22.012 19.724 31.280 1.00 47.47 201 LYS A O 1
ATOM 1544 N N . VAL A 1 202 ? -23.759 20.729 30.312 1.00 48.78 202 VAL A N 1
ATOM 1545 C CA . VAL A 1 202 ? -23.488 20.224 28.943 1.00 48.78 202 VAL A CA 1
ATOM 1546 C C . VAL A 1 202 ? -23.098 21.355 27.973 1.00 48.78 202 VAL A C 1
ATOM 1548 O O . VAL A 1 202 ? -22.728 21.104 26.834 1.00 48.78 202 VAL A O 1
ATOM 1551 N N . GLN A 1 203 ? -23.137 22.620 28.408 1.00 48.50 203 GLN A N 1
ATOM 1552 C CA . GLN A 1 203 ? -22.830 23.759 27.530 1.00 48.50 203 GLN A CA 1
ATOM 1553 C C . GLN A 1 203 ? -21.343 24.139 27.462 1.00 48.50 203 GLN A C 1
ATOM 1555 O O . GLN A 1 203 ? -20.969 24.804 26.504 1.00 48.50 203 GLN A O 1
ATOM 1560 N N . GLU A 1 204 ? -20.489 23.713 28.396 1.00 52.59 204 GLU A N 1
ATOM 1561 C CA . GLU A 1 204 ? -19.083 24.162 28.427 1.00 52.59 204 GLU A CA 1
ATOM 1562 C C . GLU A 1 204 ? -18.212 23.449 27.371 1.00 52.59 204 GLU A C 1
ATOM 1564 O O . GLU A 1 204 ? -17.572 24.115 26.558 1.00 52.59 204 GLU A O 1
ATOM 1569 N N . ASP A 1 205 ? -18.323 22.121 27.241 1.00 52.25 205 ASP A N 1
ATOM 15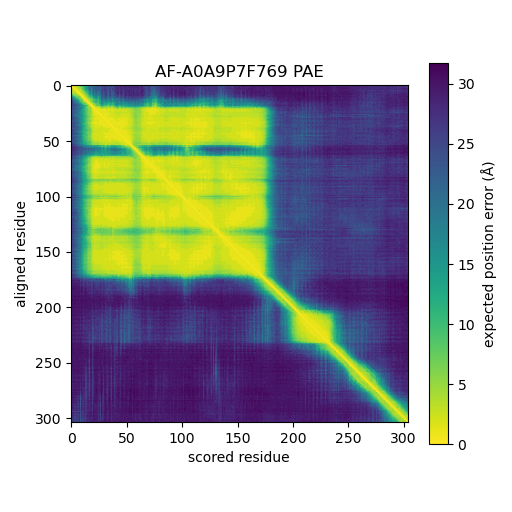70 C CA . ASP A 1 205 ? -17.547 21.339 26.255 1.00 52.25 205 ASP A CA 1
ATOM 1571 C C . ASP A 1 205 ? -17.896 21.674 24.792 1.00 52.25 205 ASP A C 1
ATOM 1573 O O . ASP A 1 205 ? -17.076 21.526 23.884 1.00 52.25 205 ASP A O 1
ATOM 1577 N N . THR A 1 206 ? -19.117 22.160 24.540 1.00 56.31 206 THR A N 1
ATOM 1578 C CA . THR A 1 206 ? -19.538 22.539 23.179 1.00 56.31 206 THR A CA 1
ATOM 1579 C C . THR A 1 206 ? -18.947 23.893 22.767 1.00 56.31 206 THR A C 1
ATOM 1581 O O . THR A 1 206 ? -18.744 24.147 21.580 1.00 56.31 206 THR A O 1
ATOM 1584 N N . VAL A 1 207 ? -18.651 24.764 23.739 1.00 67.81 207 VAL A N 1
ATOM 1585 C CA . VAL A 1 207 ? -18.060 26.086 23.497 1.00 67.81 207 VAL A CA 1
ATOM 1586 C C . VAL A 1 207 ? -16.554 25.970 23.263 1.00 67.81 207 VAL A C 1
ATOM 1588 O O . VAL A 1 207 ? -16.048 26.623 22.351 1.00 67.81 207 VAL A O 1
ATOM 1591 N N . GLU A 1 208 ? -15.850 25.095 23.989 1.00 71.44 208 GLU A N 1
ATOM 1592 C CA . GLU A 1 208 ? -14.420 24.848 23.741 1.00 71.44 208 GLU A CA 1
ATOM 1593 C C . GLU A 1 208 ? -14.172 24.240 22.353 1.00 71.44 208 GLU A C 1
ATOM 1595 O O . GLU A 1 208 ? -13.320 24.735 21.613 1.00 71.44 208 GLU A O 1
ATOM 1600 N N . GLN A 1 209 ? -14.982 23.262 21.922 1.00 69.69 209 GLN A N 1
ATOM 1601 C CA . GLN A 1 209 ? -14.861 22.704 20.566 1.00 69.69 209 GLN A CA 1
ATOM 1602 C C . GLN A 1 209 ? -15.137 23.735 19.463 1.00 69.69 209 GLN A C 1
ATOM 1604 O O . GLN A 1 209 ? -14.497 23.702 18.409 1.00 69.69 209 GLN A O 1
ATOM 1609 N N . GLN A 1 210 ? -16.068 24.668 19.681 1.00 75.06 210 GLN A N 1
ATOM 1610 C CA . GLN A 1 210 ? -16.320 25.746 18.720 1.00 75.06 210 GLN A CA 1
ATOM 1611 C C . GLN A 1 210 ? -15.178 26.770 18.682 1.00 75.06 210 GLN A C 1
ATOM 1613 O O . GLN A 1 210 ? -14.871 27.293 17.610 1.00 75.06 210 GLN A O 1
ATOM 1618 N N . GLN A 1 211 ? -14.520 27.040 19.813 1.00 82.62 211 GLN A N 1
ATOM 1619 C CA . GLN A 1 211 ? -13.356 27.928 19.859 1.00 82.62 211 GLN A CA 1
ATOM 1620 C C . GLN A 1 211 ? -12.120 27.303 19.196 1.00 82.62 211 GLN A C 1
ATOM 1622 O O . GLN A 1 211 ? -11.429 27.992 18.445 1.00 82.62 211 GLN A O 1
ATOM 1627 N N . GLU A 1 212 ? -11.876 26.004 19.392 1.00 81.06 212 GLU A N 1
ATOM 1628 C CA . GLU A 1 212 ? -10.759 25.292 18.756 1.00 81.06 212 GLU A CA 1
ATOM 1629 C C . GLU A 1 212 ? -10.927 25.220 17.229 1.00 81.06 212 GLU A C 1
ATOM 1631 O O . GLU A 1 212 ? -9.986 25.481 16.476 1.00 81.06 212 GLU A O 1
ATOM 1636 N N . MET A 1 213 ? -12.152 24.969 16.751 1.00 85.06 213 MET A N 1
ATOM 1637 C CA . MET A 1 213 ? -12.452 24.954 15.316 1.00 85.06 213 MET A CA 1
ATOM 1638 C C . MET A 1 213 ? -12.246 26.332 14.669 1.00 85.06 213 MET A C 1
ATOM 1640 O O . MET A 1 213 ? -11.721 26.420 13.559 1.00 85.06 213 MET A O 1
ATOM 1644 N N . LYS A 1 214 ? -12.592 27.411 15.383 1.00 92.06 214 LYS A N 1
ATOM 1645 C CA . LYS A 1 214 ? -12.414 28.788 14.907 1.00 92.06 214 LYS A CA 1
ATOM 1646 C C . LYS A 1 214 ? -10.937 29.192 14.805 1.00 92.06 214 LYS A C 1
ATOM 1648 O O . LYS A 1 214 ? -10.560 29.873 13.857 1.00 92.06 214 LYS A O 1
ATOM 1653 N N . LEU A 1 215 ? -10.094 28.741 15.738 1.00 89.94 215 LEU A N 1
ATOM 1654 C CA . LEU A 1 215 ? -8.641 28.965 15.687 1.00 89.94 215 LEU A CA 1
ATOM 1655 C C . LEU A 1 215 ? -7.983 28.244 14.500 1.00 89.94 215 LEU A C 1
ATOM 1657 O O . LEU A 1 215 ? -7.132 28.822 13.825 1.00 89.94 215 LEU A O 1
ATOM 1661 N N . LEU A 1 216 ? -8.409 27.010 14.216 1.00 86.06 216 LEU A N 1
ATOM 1662 C CA . LEU A 1 216 ? -7.927 26.232 13.069 1.00 86.06 216 LEU A CA 1
ATOM 1663 C C . LEU A 1 216 ? -8.299 26.868 11.723 1.00 86.06 216 LEU A C 1
ATOM 1665 O O . LEU A 1 216 ? -7.507 26.834 10.779 1.00 86.06 216 LEU A O 1
ATOM 1669 N N . GLU A 1 217 ? -9.493 27.4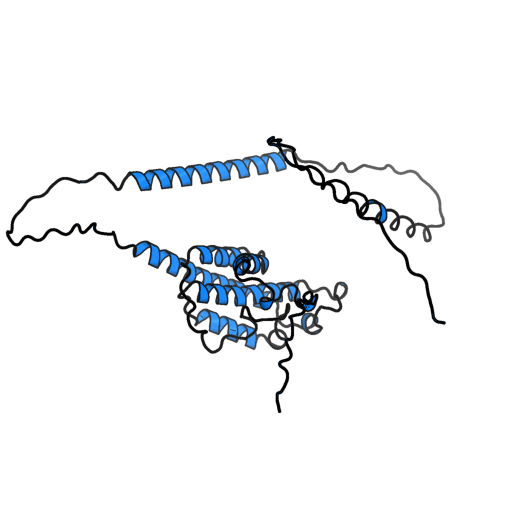53 11.622 1.00 91.06 217 GLU A N 1
ATOM 1670 C CA . GLU A 1 217 ? -9.931 28.157 10.415 1.00 91.06 217 GLU A CA 1
ATOM 1671 C C . GLU A 1 217 ? -9.118 29.442 10.183 1.00 91.06 217 GLU A C 1
ATOM 1673 O O . GLU A 1 217 ? -8.628 29.662 9.074 1.00 91.06 217 GLU A O 1
ATOM 1678 N N . GLU A 1 218 ? -8.853 30.219 11.240 1.00 92.19 218 GLU A N 1
ATOM 1679 C CA . GLU A 1 218 ? -8.026 31.432 11.163 1.00 92.19 218 GLU A CA 1
ATOM 1680 C C . GLU A 1 218 ? -6.561 31.122 10.785 1.00 92.19 218 GLU A C 1
ATOM 1682 O O . GLU A 1 218 ? -5.937 31.845 10.002 1.00 92.19 218 GLU A O 1
ATOM 1687 N N . GLU A 1 219 ? -5.993 30.024 11.295 1.00 88.62 219 GLU A N 1
ATOM 1688 C CA . GLU A 1 219 ? -4.644 29.580 10.917 1.00 88.62 219 GLU A CA 1
ATOM 1689 C C . GLU A 1 219 ? -4.580 29.155 9.441 1.00 88.62 219 GLU A C 1
ATOM 1691 O O . GLU A 1 219 ? -3.619 29.469 8.726 1.00 88.62 219 GLU A O 1
ATOM 1696 N N . ARG A 1 220 ? -5.636 28.496 8.948 1.00 90.81 220 ARG A N 1
ATOM 1697 C CA . ARG A 1 220 ? -5.746 28.097 7.542 1.00 90.81 220 ARG A CA 1
ATOM 1698 C C . ARG A 1 220 ? -5.846 29.310 6.618 1.00 90.81 220 ARG A C 1
ATOM 1700 O O . ARG A 1 220 ? -5.180 29.317 5.582 1.00 90.81 220 ARG A O 1
ATOM 1707 N N . GLU A 1 221 ? -6.611 30.334 6.991 1.00 92.62 221 GLU A N 1
ATOM 1708 C CA . GLU A 1 221 ? -6.683 31.593 6.238 1.00 92.62 221 GLU A CA 1
ATOM 1709 C C . GLU A 1 221 ? -5.336 32.328 6.214 1.00 92.62 221 GLU A C 1
ATOM 1711 O O . GLU A 1 221 ? -4.897 32.765 5.148 1.00 92.62 221 GLU A O 1
ATOM 1716 N N . LYS A 1 222 ? -4.608 32.378 7.341 1.00 92.31 222 LYS A N 1
ATOM 1717 C CA . LYS A 1 222 ? -3.252 32.961 7.386 1.00 92.31 222 LYS A CA 1
ATOM 1718 C C . LYS A 1 222 ? -2.276 32.254 6.448 1.00 92.31 222 LYS A C 1
ATOM 1720 O O . LYS A 1 222 ? -1.477 32.920 5.793 1.00 92.31 222 LYS A O 1
ATOM 1725 N N . MET A 1 223 ? -2.343 30.926 6.335 1.00 83.94 223 MET A N 1
ATOM 1726 C CA . MET A 1 223 ? -1.496 30.188 5.391 1.00 83.94 223 MET A CA 1
ATOM 1727 C C . MET A 1 223 ? -1.846 30.458 3.926 1.00 83.94 223 MET A C 1
ATOM 1729 O O . MET A 1 223 ? -0.946 30.485 3.085 1.00 83.94 223 MET A O 1
ATOM 1733 N N . VAL A 1 224 ? -3.126 30.663 3.604 1.00 91.94 224 VAL A N 1
ATOM 1734 C CA . VAL A 1 224 ? -3.544 31.028 2.242 1.00 91.94 224 VAL A CA 1
ATOM 1735 C C . VAL A 1 224 ? -3.032 32.423 1.889 1.00 91.94 224 VAL A C 1
ATOM 1737 O O . VAL A 1 224 ? -2.376 32.567 0.861 1.00 91.94 224 VAL A O 1
ATOM 1740 N N . MET A 1 225 ? -3.216 33.399 2.782 1.00 90.50 225 MET A N 1
ATOM 1741 C CA . MET A 1 225 ? -2.712 34.767 2.614 1.00 90.50 225 MET A CA 1
ATOM 1742 C C . MET A 1 225 ? -1.186 34.805 2.446 1.00 90.50 225 MET A C 1
ATOM 1744 O O . MET A 1 225 ? -0.679 35.458 1.540 1.00 90.50 225 MET A O 1
ATOM 1748 N N . LEU A 1 226 ? -0.439 34.053 3.265 1.00 88.50 226 LEU A N 1
ATOM 1749 C CA . LEU A 1 226 ? 1.022 33.979 3.154 1.00 88.50 226 LEU A CA 1
ATOM 1750 C C . LEU A 1 226 ? 1.460 33.383 1.807 1.00 88.50 226 LEU A C 1
ATOM 1752 O O . LEU A 1 226 ? 2.432 33.831 1.201 1.00 88.50 226 LEU A O 1
ATOM 1756 N N . LYS A 1 227 ? 0.744 32.364 1.322 1.00 83.38 227 LYS A N 1
ATOM 1757 C CA . LYS A 1 227 ? 1.031 31.731 0.032 1.00 83.38 227 LYS A CA 1
ATOM 1758 C C . LYS A 1 227 ? 0.727 32.666 -1.139 1.00 83.38 227 LYS A C 1
ATOM 1760 O O . LYS A 1 227 ? 1.469 32.659 -2.119 1.00 83.38 227 LYS A O 1
ATOM 1765 N N . GLU A 1 228 ? -0.335 33.454 -1.036 1.00 90.56 228 GLU A N 1
ATOM 1766 C CA . GLU A 1 228 ? -0.703 34.465 -2.026 1.00 90.56 228 GLU A CA 1
ATOM 1767 C C . GLU A 1 228 ? 0.319 35.612 -2.050 1.00 90.56 228 GLU A C 1
ATOM 1769 O O . GLU A 1 228 ? 0.819 35.953 -3.119 1.00 90.56 228 GLU A O 1
ATOM 1774 N N . GLU A 1 229 ? 0.778 36.082 -0.885 1.00 88.38 229 GLU A N 1
ATOM 1775 C CA . GLU A 1 229 ? 1.860 37.073 -0.777 1.00 88.38 229 GLU A CA 1
ATOM 1776 C C . GLU A 1 229 ? 3.181 36.562 -1.385 1.00 88.38 229 GLU A C 1
ATOM 1778 O O . GLU A 1 229 ? 3.902 37.304 -2.058 1.00 88.38 229 GLU A O 1
ATOM 1783 N N . MET A 1 230 ? 3.508 35.279 -1.191 1.00 77.75 230 MET A N 1
ATOM 1784 C CA . MET A 1 230 ? 4.689 34.661 -1.805 1.00 77.75 230 MET A CA 1
ATOM 1785 C C . MET A 1 230 ? 4.589 34.559 -3.332 1.00 77.75 230 MET A C 1
ATOM 1787 O O . MET A 1 230 ? 5.617 34.603 -4.009 1.00 77.75 230 MET A O 1
ATOM 1791 N N . LEU A 1 231 ? 3.379 34.418 -3.877 1.00 83.00 231 LEU A N 1
ATOM 1792 C CA . LEU A 1 231 ? 3.141 34.402 -5.321 1.00 83.00 231 LEU A CA 1
ATOM 1793 C C . LEU A 1 231 ? 3.169 35.820 -5.908 1.00 83.00 231 LEU A C 1
ATOM 1795 O O . LEU A 1 231 ? 3.721 36.019 -6.990 1.00 83.00 231 LEU A O 1
ATOM 1799 N N . GLU A 1 232 ? 2.647 36.809 -5.183 1.00 80.25 232 GLU A N 1
ATOM 1800 C CA . GLU A 1 232 ? 2.614 38.210 -5.615 1.00 80.25 232 GLU A CA 1
ATOM 1801 C C . GLU A 1 232 ? 4.000 38.874 -5.568 1.00 80.25 232 GLU A C 1
ATOM 1803 O O . GLU A 1 232 ? 4.347 39.665 -6.445 1.00 80.25 232 GLU A O 1
ATOM 1808 N N . LYS A 1 233 ? 4.867 38.462 -4.631 1.00 73.25 233 LYS A N 1
ATOM 1809 C CA . LYS A 1 233 ? 6.280 38.885 -4.576 1.00 73.25 233 LYS A CA 1
ATOM 1810 C C . LYS A 1 233 ? 7.175 38.267 -5.656 1.00 73.25 233 LYS A C 1
ATOM 1812 O O . LYS A 1 233 ? 8.391 38.427 -5.576 1.00 73.25 233 LYS A O 1
ATOM 1817 N N . GLY A 1 234 ? 6.581 37.606 -6.656 1.00 50.66 234 GLY A N 1
ATOM 1818 C CA . GLY A 1 234 ? 7.135 37.281 -7.972 1.00 50.66 234 GLY A CA 1
ATOM 1819 C C . GLY A 1 234 ? 8.629 37.548 -8.149 1.00 50.66 234 GLY A C 1
ATOM 1820 O O . GLY A 1 234 ? 9.024 38.554 -8.741 1.00 50.66 234 GLY A O 1
ATOM 1821 N N . ALA A 1 235 ? 9.462 36.618 -7.678 1.00 54.31 235 ALA A N 1
ATOM 1822 C CA . ALA A 1 235 ? 10.871 36.569 -8.034 1.00 54.31 235 ALA A CA 1
ATOM 1823 C C . ALA A 1 235 ? 10.966 36.174 -9.513 1.0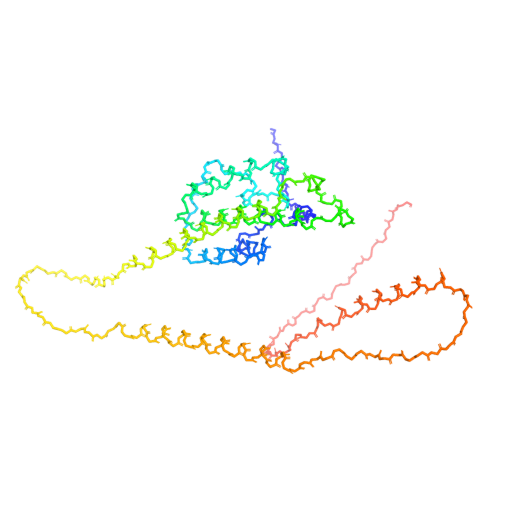0 54.31 235 ALA A C 1
ATOM 1825 O O . ALA A 1 235 ? 11.042 34.995 -9.860 1.00 54.31 235 ALA A O 1
ATOM 1826 N N . LYS A 1 236 ? 10.897 37.175 -10.397 1.00 54.34 236 LYS A N 1
ATOM 1827 C CA . LYS A 1 236 ? 11.261 37.024 -11.805 1.00 54.34 236 LYS A CA 1
ATOM 1828 C C . LYS A 1 236 ? 12.724 36.570 -11.853 1.00 54.34 236 LYS A C 1
ATOM 1830 O O . LYS A 1 236 ? 13.575 37.300 -11.346 1.00 54.34 236 LYS A O 1
ATOM 1835 N N . PRO A 1 237 ? 13.045 35.406 -12.438 1.00 47.72 237 PRO A N 1
ATOM 1836 C CA . PRO A 1 237 ? 14.426 35.098 -12.764 1.00 47.72 237 PRO A CA 1
ATOM 1837 C C . PRO A 1 237 ? 14.896 36.130 -13.793 1.00 47.72 237 PRO A C 1
ATOM 1839 O O . PRO A 1 237 ? 14.312 36.252 -14.870 1.00 47.72 237 PRO A O 1
ATOM 1842 N N . GLU A 1 238 ? 15.916 36.910 -13.436 1.00 43.28 238 GLU A N 1
ATOM 1843 C CA . GLU A 1 238 ? 16.624 37.786 -14.363 1.00 43.28 238 GLU A CA 1
ATOM 1844 C C . GLU A 1 238 ? 17.220 36.928 -15.484 1.00 43.28 238 GLU A C 1
ATOM 1846 O O . GLU A 1 238 ? 18.246 36.267 -15.328 1.00 43.28 238 GLU A O 1
ATOM 1851 N N . THR A 1 239 ? 16.555 36.914 -16.636 1.00 44.62 239 THR A N 1
ATOM 1852 C CA . THR A 1 239 ? 17.147 36.440 -17.881 1.00 44.62 239 THR A CA 1
ATOM 1853 C C . THR A 1 239 ? 18.166 37.479 -18.322 1.00 44.62 239 THR A C 1
ATOM 1855 O O . THR A 1 239 ? 17.812 38.514 -18.890 1.00 44.62 239 THR A O 1
ATOM 1858 N N . HIS A 1 240 ? 19.434 37.213 -18.022 1.00 44.66 240 HIS A N 1
ATOM 1859 C CA . HIS A 1 240 ? 20.554 38.005 -18.503 1.00 44.66 240 HIS A CA 1
ATOM 1860 C C . HIS A 1 240 ? 20.646 37.847 -20.027 1.00 44.66 240 HIS A C 1
ATOM 1862 O O . HIS A 1 240 ? 21.043 36.806 -20.549 1.00 44.66 240 HIS A O 1
ATOM 1868 N N . HIS A 1 241 ? 20.233 38.890 -20.740 1.00 44.72 241 HIS A N 1
ATOM 1869 C CA . HIS A 1 241 ? 20.437 39.037 -22.173 1.00 44.72 241 HIS A CA 1
ATOM 1870 C C . HIS A 1 241 ? 21.942 39.263 -22.393 1.00 44.72 241 HIS A C 1
ATOM 1872 O O . HIS A 1 241 ? 22.479 40.279 -21.951 1.00 44.72 241 HIS A O 1
ATOM 1878 N N . VAL A 1 242 ? 22.638 38.303 -23.006 1.00 49.44 242 VAL A N 1
ATOM 1879 C CA . VAL A 1 242 ? 24.003 38.506 -23.514 1.00 49.44 242 VAL A CA 1
ATOM 1880 C C . VAL A 1 242 ? 23.907 38.706 -25.017 1.00 49.44 242 VAL A C 1
ATOM 1882 O O . VAL A 1 242 ? 23.341 37.887 -25.742 1.00 49.44 242 VAL A O 1
ATOM 1885 N N . ASP A 1 243 ? 24.389 39.872 -25.416 1.00 47.75 243 ASP A N 1
ATOM 1886 C CA . ASP A 1 243 ? 24.414 40.415 -26.761 1.00 47.75 243 ASP A CA 1
ATOM 1887 C C . ASP A 1 243 ? 25.474 39.719 -27.630 1.00 47.75 243 ASP A C 1
ATOM 1889 O O . ASP A 1 243 ? 26.484 39.209 -27.141 1.00 47.75 243 ASP A O 1
ATOM 1893 N N . LYS A 1 244 ? 25.202 39.690 -28.934 1.00 52.31 244 LYS A N 1
ATOM 1894 C CA . LYS A 1 244 ? 26.011 39.070 -29.986 1.00 52.31 244 LYS A CA 1
ATOM 1895 C C . LYS A 1 244 ? 27.294 39.866 -30.239 1.00 52.31 244 LYS A C 1
ATOM 1897 O O . LYS A 1 244 ? 27.240 41.060 -30.513 1.00 52.31 244 LYS A O 1
ATOM 1902 N N . GLY A 1 245 ? 28.422 39.159 -30.310 1.00 44.25 245 GLY A N 1
ATOM 1903 C CA . GLY A 1 245 ? 29.680 39.626 -30.897 1.00 44.25 245 GLY A CA 1
ATOM 1904 C C . GLY A 1 245 ? 30.353 38.497 -31.687 1.00 44.25 245 GLY A C 1
ATOM 1905 O O . GLY A 1 245 ? 30.314 37.348 -31.269 1.00 44.25 245 GLY A O 1
ATOM 1906 N N . HIS A 1 246 ? 30.874 38.852 -32.857 1.00 42.56 246 HIS A N 1
ATOM 1907 C CA . HIS A 1 246 ? 31.313 38.052 -34.010 1.00 42.56 246 HIS A CA 1
ATOM 1908 C C . HIS A 1 246 ? 32.641 37.271 -33.836 1.00 42.56 246 HIS A C 1
ATOM 1910 O O . HIS A 1 246 ? 33.486 37.737 -33.081 1.00 42.56 246 HIS A O 1
ATOM 1916 N N . GLU A 1 247 ? 32.819 36.216 -34.669 1.00 45.53 247 GLU A N 1
ATOM 1917 C CA . GLU A 1 247 ? 34.087 35.594 -35.176 1.00 45.53 247 GLU A CA 1
ATOM 1918 C C . GLU A 1 247 ? 35.027 34.941 -34.130 1.00 45.53 247 GLU A C 1
ATOM 1920 O O . GLU A 1 247 ? 35.206 35.460 -33.043 1.00 45.53 247 GLU A O 1
ATOM 1925 N N . ASP A 1 248 ? 35.682 33.784 -34.278 1.00 40.53 248 ASP A N 1
ATOM 1926 C CA . ASP A 1 248 ? 36.047 32.847 -35.348 1.00 40.53 248 ASP A CA 1
ATOM 1927 C C . ASP A 1 248 ? 36.280 31.469 -34.667 1.00 40.53 248 ASP A C 1
ATOM 1929 O O . ASP A 1 248 ? 36.746 31.399 -33.535 1.00 40.53 248 ASP A O 1
ATOM 1933 N N . ARG A 1 249 ? 35.791 30.359 -35.228 1.00 49.34 249 ARG A N 1
ATOM 1934 C CA . ARG A 1 249 ? 36.580 29.286 -35.870 1.00 49.34 249 ARG A CA 1
ATOM 1935 C C . ARG A 1 249 ? 37.666 28.586 -35.009 1.00 49.34 249 ARG A C 1
ATOM 1937 O O . ARG A 1 249 ? 38.734 29.131 -34.776 1.00 49.34 249 ARG A O 1
ATOM 1944 N N . ALA A 1 250 ? 37.404 27.288 -34.797 1.00 51.53 250 ALA A N 1
ATOM 1945 C CA . ALA A 1 250 ? 38.295 26.174 -34.427 1.00 51.53 250 ALA A CA 1
ATOM 1946 C C . ALA A 1 250 ? 38.558 25.906 -32.926 1.00 51.53 250 ALA A C 1
ATOM 1948 O O . ALA A 1 250 ? 38.841 26.807 -32.150 1.00 51.53 250 ALA A O 1
ATOM 1949 N N . ASP A 1 251 ? 38.483 24.612 -32.591 1.00 51.31 251 ASP A N 1
ATOM 1950 C CA . ASP A 1 251 ? 38.862 23.931 -31.341 1.00 51.31 251 ASP A CA 1
ATOM 1951 C C . ASP A 1 251 ? 37.898 24.017 -30.143 1.00 51.31 251 ASP A C 1
ATOM 1953 O O . ASP A 1 251 ? 38.142 24.679 -29.138 1.00 51.31 251 ASP A O 1
ATOM 1957 N N . VAL A 1 252 ? 36.812 23.238 -30.220 1.00 50.72 252 VAL A N 1
ATOM 1958 C CA . VAL A 1 252 ? 35.927 22.913 -29.087 1.00 50.72 252 VAL A CA 1
ATOM 1959 C C . VAL A 1 252 ? 35.728 21.398 -29.039 1.00 50.72 252 VAL A C 1
ATOM 1961 O O . VAL A 1 252 ? 34.728 20.887 -29.526 1.00 50.72 252 VAL A O 1
ATOM 1964 N N . GLU A 1 253 ? 36.697 20.669 -28.484 1.00 50.56 253 GLU A N 1
ATOM 1965 C CA . GLU A 1 253 ? 36.452 19.292 -28.015 1.00 50.56 253 GLU A CA 1
ATOM 1966 C C . GLU A 1 253 ? 37.363 18.830 -26.857 1.00 50.56 253 GLU A C 1
ATOM 1968 O O . GLU A 1 253 ? 37.339 17.663 -26.480 1.00 50.56 253 GLU A O 1
ATOM 1973 N N . GLU A 1 254 ? 38.131 19.724 -26.215 1.00 49.47 254 GLU A N 1
ATOM 1974 C CA . GLU A 1 254 ? 39.068 19.315 -25.151 1.00 49.47 254 GLU A CA 1
ATOM 1975 C C . GLU A 1 254 ? 39.185 20.331 -23.996 1.00 49.47 254 GLU A C 1
ATOM 1977 O O . GLU A 1 254 ? 40.273 20.629 -23.511 1.00 49.47 254 GLU A O 1
ATOM 1982 N N . GLN A 1 255 ? 38.065 20.910 -23.539 1.00 45.12 255 GLN A N 1
ATOM 1983 C CA . GLN A 1 255 ? 38.092 21.803 -22.363 1.00 45.12 255 GLN A CA 1
ATOM 1984 C C . GLN A 1 255 ? 36.832 21.801 -21.479 1.00 45.12 255 GLN A C 1
ATOM 1986 O O . GLN A 1 255 ? 36.662 22.687 -20.642 1.00 45.12 255 GLN A O 1
ATOM 1991 N N . GLU A 1 256 ? 35.969 20.787 -21.601 1.00 47.22 256 GLU A N 1
ATOM 1992 C CA . GLU A 1 256 ? 34.815 20.601 -20.702 1.00 47.22 256 GLU A CA 1
ATOM 1993 C C . GLU A 1 256 ? 35.049 19.559 -19.5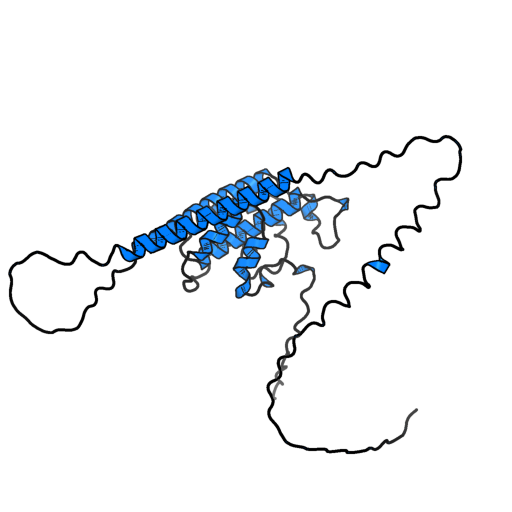94 1.00 47.22 256 GLU A C 1
ATOM 1995 O O . GLU A 1 256 ? 34.215 19.403 -18.708 1.00 47.22 256 GLU A O 1
ATOM 2000 N N . LYS A 1 257 ? 36.211 18.890 -19.575 1.00 45.47 257 LYS A N 1
ATOM 2001 C CA . LYS A 1 257 ? 36.501 17.813 -18.612 1.00 45.47 257 LYS A CA 1
ATOM 2002 C C . LYS A 1 257 ? 37.137 18.277 -17.291 1.00 45.47 257 LYS A C 1
ATOM 2004 O O . LYS A 1 257 ? 37.009 17.586 -16.288 1.00 45.47 257 LYS A O 1
ATOM 2009 N N . ASP A 1 258 ? 37.713 19.481 -17.245 1.00 45.78 258 ASP A N 1
ATOM 2010 C CA . ASP A 1 258 ? 38.438 19.981 -16.059 1.00 45.78 258 ASP A CA 1
ATOM 2011 C C . ASP A 1 258 ? 37.622 20.942 -15.169 1.00 45.78 258 ASP A C 1
ATOM 2013 O O . ASP A 1 258 ? 38.095 21.391 -14.120 1.00 45.78 258 ASP A O 1
ATOM 2017 N N . ARG A 1 259 ? 36.375 21.271 -15.543 1.00 47.75 259 ARG A N 1
ATOM 2018 C CA . ARG A 1 259 ? 35.509 22.165 -14.745 1.00 47.75 259 ARG A CA 1
ATOM 2019 C C . ARG A 1 259 ? 34.565 21.450 -13.777 1.00 47.75 259 ARG A C 1
ATOM 2021 O O . ARG A 1 259 ? 34.145 22.080 -12.805 1.00 47.75 259 ARG A O 1
ATOM 2028 N N . GLU A 1 260 ? 34.286 20.160 -13.960 1.00 47.84 260 GLU A N 1
ATOM 2029 C CA . GLU A 1 260 ? 33.425 19.403 -13.035 1.00 47.84 260 GLU A CA 1
ATOM 2030 C C . GLU A 1 260 ? 34.165 18.856 -11.801 1.00 47.84 260 GLU A C 1
ATOM 2032 O O . GLU A 1 260 ? 33.567 18.765 -10.725 1.00 47.84 260 GLU A O 1
ATOM 2037 N N . GLU A 1 261 ? 35.480 18.613 -11.865 1.00 46.59 261 GLU A N 1
ATOM 2038 C CA . GLU A 1 261 ? 36.235 18.107 -10.702 1.00 46.59 261 GLU A CA 1
ATOM 2039 C C . GLU A 1 261 ? 36.465 19.157 -9.593 1.00 46.59 261 GLU A C 1
ATOM 2041 O O . GLU A 1 261 ? 36.571 18.802 -8.417 1.00 46.59 261 GLU A O 1
ATOM 2046 N N . GLN A 1 262 ? 36.427 20.465 -9.887 1.00 44.09 262 GLN A N 1
ATOM 2047 C CA . GLN A 1 262 ? 36.614 21.503 -8.853 1.00 44.09 262 GLN A CA 1
ATOM 2048 C C . GLN A 1 262 ? 35.348 21.874 -8.058 1.00 44.09 262 GLN A C 1
ATOM 2050 O O . GLN A 1 262 ? 35.445 22.540 -7.017 1.00 44.09 262 GLN A O 1
ATOM 2055 N N . VAL A 1 263 ? 34.154 21.452 -8.489 1.00 48.28 2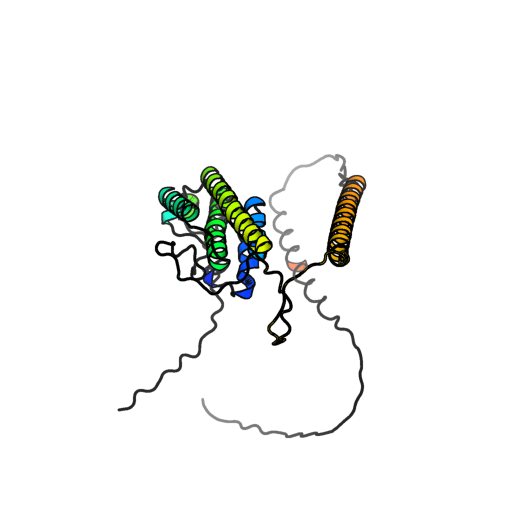63 VAL A N 1
ATOM 2056 C CA . VAL A 1 263 ? 32.892 21.782 -7.792 1.00 48.28 263 VAL A CA 1
ATOM 2057 C C . VAL A 1 263 ? 32.544 20.742 -6.716 1.00 48.28 263 VAL A C 1
ATOM 2059 O O . VAL A 1 263 ? 31.909 21.080 -5.709 1.00 48.28 263 VAL A O 1
ATOM 2062 N N . VAL A 1 264 ? 33.043 19.508 -6.842 1.00 49.25 264 VAL A N 1
ATOM 2063 C CA . VAL A 1 264 ? 32.794 18.425 -5.873 1.00 49.25 264 VAL A CA 1
ATOM 2064 C C . VAL A 1 264 ? 33.653 18.574 -4.603 1.00 49.25 264 VAL A C 1
ATOM 2066 O O . VAL A 1 264 ? 33.171 18.304 -3.499 1.00 49.25 264 VAL A O 1
ATOM 2069 N N . GLU A 1 265 ? 34.870 19.126 -4.689 1.00 43.91 265 GLU A N 1
ATOM 2070 C CA . GLU A 1 265 ? 35.768 19.254 -3.523 1.00 43.91 265 GLU A CA 1
ATOM 2071 C C . GLU A 1 265 ? 35.430 20.436 -2.581 1.00 43.91 265 GLU A C 1
ATOM 2073 O O . GLU A 1 265 ? 35.764 20.429 -1.391 1.00 43.91 265 GLU A O 1
ATOM 2078 N N . LYS A 1 266 ? 34.697 21.456 -3.054 1.00 45.41 266 LYS A N 1
ATOM 2079 C CA . LYS A 1 266 ? 34.309 22.618 -2.221 1.00 45.41 266 LYS A CA 1
ATOM 2080 C C . LYS A 1 266 ? 33.032 22.407 -1.398 1.00 45.41 266 LYS A C 1
ATOM 2082 O O . LYS A 1 266 ? 32.814 23.141 -0.430 1.00 45.41 266 LYS A O 1
ATOM 2087 N N . ARG A 1 267 ? 32.206 21.396 -1.702 1.00 44.59 267 ARG A N 1
ATOM 2088 C CA . ARG A 1 267 ? 30.963 21.108 -0.949 1.00 44.59 267 ARG A CA 1
ATOM 2089 C C . ARG A 1 267 ? 31.157 20.181 0.256 1.00 44.59 267 ARG A C 1
ATOM 2091 O O . ARG A 1 267 ? 30.362 20.246 1.193 1.00 44.59 267 ARG A O 1
ATOM 2098 N N . THR A 1 268 ? 32.242 19.412 0.325 1.00 46.06 268 THR A N 1
ATOM 2099 C CA . THR A 1 268 ? 32.556 18.542 1.479 1.00 46.06 268 THR A CA 1
ATOM 2100 C C . THR A 1 268 ? 33.237 19.267 2.647 1.00 46.06 268 THR A C 1
ATOM 2102 O O . THR A 1 268 ? 33.141 18.803 3.783 1.00 46.06 268 THR A O 1
ATOM 2105 N N . LYS A 1 269 ? 33.839 20.449 2.442 1.00 45.31 269 LYS A N 1
ATOM 2106 C CA . LYS A 1 269 ? 34.474 21.230 3.529 1.00 45.31 269 LYS A CA 1
ATOM 2107 C C . LYS A 1 269 ? 33.526 22.141 4.326 1.00 45.31 269 LYS A C 1
ATOM 2109 O O . LYS A 1 269 ? 33.894 22.566 5.417 1.00 45.31 269 LYS A O 1
ATOM 2114 N N . ARG A 1 270 ? 32.296 22.405 3.862 1.00 44.94 270 ARG A N 1
ATOM 2115 C CA . ARG A 1 270 ? 31.347 23.311 4.556 1.00 44.94 270 ARG A CA 1
ATOM 2116 C C . ARG A 1 270 ? 30.389 22.651 5.557 1.00 44.94 270 ARG A C 1
ATOM 2118 O O . ARG A 1 270 ? 29.736 23.369 6.299 1.00 44.94 270 ARG A O 1
ATOM 2125 N N . ARG A 1 271 ? 30.343 21.317 5.670 1.00 43.19 271 ARG A N 1
ATOM 2126 C CA . ARG A 1 271 ? 29.499 20.619 6.671 1.00 43.19 271 ARG A CA 1
ATOM 2127 C C . ARG A 1 271 ? 30.211 20.242 7.981 1.00 43.19 271 ARG A C 1
ATOM 2129 O O . ARG A 1 271 ? 29.627 19.547 8.803 1.00 43.19 271 ARG A O 1
ATOM 2136 N N . LYS A 1 272 ? 31.445 20.712 8.215 1.00 43.62 272 LYS A N 1
ATOM 2137 C CA . LYS A 1 272 ? 32.228 20.391 9.429 1.00 43.62 272 LYS A CA 1
ATOM 2138 C C . LYS A 1 272 ? 32.393 21.557 10.422 1.00 43.62 272 LYS A C 1
ATOM 2140 O O . LYS A 1 272 ? 33.232 21.462 11.309 1.00 43.62 272 LYS A O 1
ATOM 2145 N N . LEU A 1 273 ? 31.619 22.643 10.300 1.00 44.09 273 LEU A N 1
ATOM 2146 C CA . LEU A 1 273 ? 31.762 23.825 11.173 1.00 44.09 273 LEU A CA 1
ATOM 2147 C C . LEU A 1 273 ? 30.475 24.333 11.851 1.00 44.09 273 LEU A C 1
ATOM 2149 O O . LEU A 1 273 ? 30.558 25.276 12.625 1.00 44.09 273 LEU A O 1
ATOM 2153 N N . GLU A 1 274 ? 29.319 23.682 11.680 1.00 42.44 274 GLU A N 1
ATOM 2154 C CA . GLU A 1 274 ? 28.067 24.086 12.358 1.00 42.44 274 GLU A CA 1
ATOM 2155 C C . GLU A 1 274 ? 27.514 23.001 13.293 1.00 42.44 274 GLU A C 1
ATOM 2157 O O . GLU A 1 274 ? 26.335 22.661 13.285 1.00 42.44 274 GLU A O 1
ATOM 2162 N N . ALA A 1 275 ? 28.392 22.436 14.121 1.00 39.78 275 ALA A N 1
ATOM 2163 C CA . ALA A 1 275 ? 28.006 21.593 15.253 1.00 39.78 275 ALA A CA 1
ATOM 2164 C C . ALA A 1 275 ? 28.880 21.905 16.479 1.00 39.78 275 ALA A C 1
ATOM 2166 O O . ALA A 1 275 ? 29.509 21.029 17.064 1.00 39.78 275 ALA A O 1
ATOM 2167 N N . SER A 1 276 ? 28.948 23.181 16.860 1.00 46.97 276 SER A N 1
ATOM 2168 C CA . SER A 1 276 ? 29.437 23.600 18.177 1.00 46.97 276 SER A CA 1
ATOM 2169 C C . SER A 1 276 ? 28.743 24.898 18.581 1.00 46.97 276 SER A C 1
ATOM 2171 O O . SER A 1 276 ? 29.211 25.993 18.285 1.00 46.97 276 SER A O 1
ATOM 2173 N N . GLY A 1 277 ? 27.591 24.761 19.231 1.00 37.22 277 GLY A N 1
ATOM 2174 C CA . GLY A 1 277 ? 26.784 25.881 19.708 1.00 37.22 277 GLY A CA 1
ATOM 2175 C C . GLY A 1 277 ? 25.912 25.482 20.891 1.00 37.22 277 GLY A C 1
ATOM 2176 O O . GLY A 1 277 ? 24.734 25.815 20.927 1.00 37.22 277 GLY A O 1
ATOM 2177 N N . THR A 1 278 ? 26.458 24.711 21.834 1.00 43.84 278 THR A N 1
ATOM 2178 C CA . THR A 1 278 ? 25.781 24.395 23.095 1.00 43.84 278 THR A CA 1
ATOM 2179 C C . THR A 1 278 ? 26.054 25.511 24.097 1.00 43.84 278 THR A C 1
ATOM 2181 O O . THR A 1 278 ? 27.195 25.803 24.450 1.00 43.84 278 THR A O 1
ATOM 2184 N N . SER A 1 279 ? 24.975 26.151 24.527 1.00 44.59 279 SER A N 1
ATOM 2185 C CA . SER A 1 279 ? 24.928 27.262 25.463 1.00 44.59 279 SER A CA 1
ATOM 2186 C C . SER A 1 279 ? 25.392 26.866 26.869 1.00 44.59 279 SER A C 1
ATOM 2188 O O . SER A 1 279 ? 24.952 25.882 27.463 1.00 44.59 279 SER A O 1
ATOM 2190 N N . HIS A 1 280 ? 26.273 27.691 27.433 1.00 35.53 280 HIS A N 1
ATOM 2191 C CA . HIS A 1 280 ? 26.610 27.694 28.850 1.00 35.53 280 HIS A CA 1
ATOM 2192 C C . HIS A 1 280 ? 25.451 28.270 29.680 1.00 35.53 280 HIS A C 1
ATOM 2194 O O . HIS A 1 280 ? 25.120 29.447 29.552 1.00 35.53 280 HIS A O 1
ATOM 2200 N N . LYS A 1 281 ? 24.932 27.494 30.639 1.00 51.22 281 LYS A N 1
ATOM 2201 C CA . LYS A 1 281 ? 24.405 28.035 31.900 1.00 51.22 281 LYS A CA 1
ATOM 2202 C C . LYS A 1 281 ? 25.138 27.370 33.061 1.00 51.22 281 LYS A C 1
ATOM 2204 O O . LYS A 1 281 ? 25.066 26.164 33.261 1.00 51.22 281 LYS A O 1
ATOM 2209 N N . LYS A 1 282 ? 25.902 28.198 33.776 1.00 42.19 282 LYS A N 1
ATOM 2210 C CA . LYS A 1 282 ? 26.614 27.881 35.013 1.00 42.19 282 LYS A CA 1
ATOM 2211 C C . LYS A 1 282 ? 25.598 27.674 36.139 1.00 42.19 282 LYS A C 1
ATOM 2213 O O . LYS A 1 282 ? 24.831 28.588 36.424 1.00 42.19 282 LYS A O 1
ATOM 2218 N N . SER A 1 283 ? 25.692 26.559 36.851 1.00 51.00 283 SER A N 1
ATOM 2219 C CA . SER A 1 283 ? 25.379 26.513 38.279 1.00 51.00 283 SER A CA 1
ATOM 2220 C C . SER A 1 283 ? 26.554 25.874 39.005 1.00 51.00 283 SER A C 1
ATOM 2222 O O . SER A 1 283 ? 27.072 24.828 38.627 1.00 51.00 283 SER A O 1
ATOM 2224 N N . ARG A 1 284 ? 27.011 26.626 39.993 1.00 45.31 284 ARG A N 1
ATOM 2225 C CA . ARG A 1 284 ? 28.201 26.486 40.817 1.00 45.31 284 ARG A CA 1
ATOM 2226 C C . ARG A 1 284 ? 27.876 25.557 41.982 1.00 45.31 284 ARG A C 1
ATOM 2228 O O . ARG A 1 284 ? 26.860 25.782 42.630 1.00 45.31 284 ARG A O 1
ATOM 2235 N N . THR A 1 285 ? 28.721 24.572 42.263 1.00 49.00 285 THR A N 1
ATOM 2236 C CA . THR A 1 285 ? 28.990 24.093 43.629 1.00 49.00 285 THR A CA 1
ATOM 2237 C C . THR A 1 285 ? 30.186 23.154 43.630 1.00 49.00 285 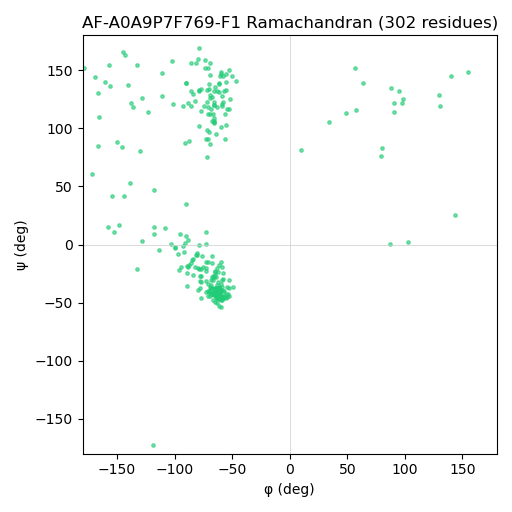THR A C 1
ATOM 2239 O O . THR A 1 285 ? 30.467 22.459 42.655 1.00 49.00 285 THR A O 1
ATOM 2242 N N . ASP A 1 286 ? 30.924 23.279 44.718 1.00 46.50 286 ASP A N 1
ATOM 2243 C CA . ASP A 1 286 ? 32.264 22.799 44.970 1.00 46.50 286 ASP A CA 1
ATOM 2244 C C . ASP A 1 286 ? 32.355 21.266 45.073 1.00 46.50 286 ASP A C 1
ATOM 2246 O O . ASP A 1 286 ? 31.390 20.583 45.407 1.00 46.50 286 ASP A O 1
ATOM 2250 N N . ASP A 1 287 ? 33.551 20.735 44.811 1.00 40.88 287 ASP A N 1
ATOM 2251 C CA . ASP A 1 287 ? 34.440 20.185 45.846 1.00 40.88 287 ASP A CA 1
ATOM 2252 C C . ASP A 1 287 ? 35.183 18.883 45.468 1.00 40.88 287 ASP A C 1
ATOM 2254 O O . ASP A 1 287 ? 34.674 17.977 44.815 1.00 40.88 287 ASP A O 1
ATOM 2258 N N . ILE A 1 288 ? 36.414 18.801 45.987 1.00 47.62 288 ILE A N 1
ATOM 2259 C CA . ILE A 1 288 ? 37.205 17.584 46.261 1.00 47.62 288 ILE A CA 1
ATOM 2260 C C . ILE A 1 288 ? 37.950 16.910 45.081 1.00 47.62 288 ILE A C 1
ATOM 2262 O O . ILE A 1 288 ? 37.610 15.864 44.539 1.00 47.62 288 ILE A O 1
ATOM 2266 N N . ARG A 1 289 ? 39.136 17.465 44.801 1.00 48.72 289 ARG A N 1
ATOM 2267 C CA . ARG A 1 289 ? 40.442 16.867 45.165 1.00 48.72 289 ARG A CA 1
ATOM 2268 C C . ARG A 1 289 ? 40.526 15.323 45.142 1.00 48.72 289 ARG A C 1
ATOM 2270 O O . ARG A 1 289 ? 40.221 14.687 46.143 1.00 48.72 289 ARG A O 1
ATOM 2277 N N . ARG A 1 290 ? 41.189 14.752 44.124 1.00 47.88 290 ARG A N 1
ATOM 2278 C CA . ARG A 1 290 ? 42.272 13.756 44.319 1.00 47.88 290 ARG A CA 1
ATOM 2279 C C . ARG A 1 290 ? 43.091 13.510 43.048 1.00 47.88 290 ARG A C 1
ATOM 2281 O O . ARG A 1 290 ? 42.666 12.889 42.086 1.00 47.88 290 ARG A O 1
ATOM 2288 N N . SER A 1 291 ? 44.321 14.007 43.122 1.00 48.72 291 SER A N 1
ATOM 2289 C CA . SER A 1 291 ? 45.480 13.607 42.332 1.00 48.72 291 SER A CA 1
ATOM 2290 C C . SER A 1 291 ? 45.862 12.158 42.649 1.00 48.72 291 SER A C 1
ATOM 2292 O O . SER A 1 291 ? 45.959 11.785 43.819 1.00 48.72 291 SER A O 1
ATOM 2294 N N . SER A 1 292 ? 46.145 11.352 41.626 1.00 50.97 292 SER A N 1
ATOM 2295 C CA . SER A 1 292 ? 47.005 10.168 41.753 1.00 50.97 292 SER A CA 1
ATOM 2296 C C . SER A 1 292 ? 47.799 9.973 40.469 1.00 50.97 292 SER A C 1
ATOM 2298 O O . SER A 1 292 ? 47.444 9.239 39.554 1.00 50.97 292 SER A O 1
ATOM 2300 N N . ARG A 1 293 ? 48.908 10.699 40.429 1.00 48.94 293 ARG A N 1
ATOM 2301 C CA . ARG A 1 293 ? 50.071 10.466 39.583 1.00 48.94 293 ARG A CA 1
ATOM 2302 C C . ARG A 1 293 ? 50.622 9.061 39.875 1.00 48.94 293 ARG A C 1
ATOM 2304 O O . ARG A 1 293 ? 51.030 8.811 41.004 1.00 48.94 293 ARG A O 1
ATOM 2311 N N . ALA A 1 294 ? 50.720 8.189 38.875 1.00 55.22 294 ALA A N 1
ATOM 2312 C CA . ALA A 1 294 ? 51.597 7.019 38.931 1.00 55.22 294 ALA A CA 1
ATOM 2313 C C . ALA A 1 294 ? 52.312 6.845 37.587 1.00 55.22 294 ALA A C 1
ATOM 2315 O O . ALA A 1 294 ? 51.699 6.773 36.525 1.00 55.22 294 ALA A O 1
ATOM 2316 N N . ARG A 1 295 ? 53.642 6.867 37.663 1.00 46.88 295 ARG A N 1
ATOM 2317 C CA . ARG A 1 295 ? 54.602 6.689 36.573 1.00 46.88 295 ARG A CA 1
ATOM 2318 C C . ARG A 1 295 ? 54.939 5.195 36.438 1.00 46.88 295 ARG A C 1
ATOM 2320 O O . ARG A 1 295 ? 55.218 4.616 37.475 1.00 46.88 295 ARG A O 1
ATOM 2327 N N . GLN A 1 296 ? 55.029 4.705 35.185 1.00 45.88 296 GLN A N 1
ATOM 2328 C CA . GLN A 1 296 ? 56.051 3.788 34.595 1.00 45.88 296 GLN A CA 1
ATOM 2329 C C . GLN A 1 296 ? 56.281 2.398 35.275 1.00 45.88 296 GLN A C 1
ATOM 2331 O O . GLN A 1 296 ? 56.106 2.295 36.480 1.00 45.88 296 GLN A O 1
ATOM 2336 N N . PRO A 1 297 ? 56.710 1.316 34.567 1.00 56.41 297 PRO A N 1
ATOM 2337 C CA . PRO A 1 297 ? 57.805 1.357 33.591 1.00 56.41 297 PRO A CA 1
ATOM 2338 C C . PRO A 1 297 ? 57.707 0.463 32.339 1.00 56.41 297 PRO A C 1
ATOM 2340 O O . PRO A 1 297 ? 56.952 -0.501 32.243 1.00 56.41 297 PRO A O 1
ATOM 2343 N N . SER A 1 298 ? 58.588 0.793 31.392 1.00 51.72 298 SER A N 1
ATOM 2344 C CA . SER A 1 298 ? 58.994 -0.024 30.251 1.00 51.72 298 SER A CA 1
ATOM 2345 C C . SER A 1 298 ? 59.612 -1.365 30.661 1.00 51.72 298 SER A C 1
ATOM 2347 O O . SER A 1 298 ? 60.424 -1.404 31.589 1.00 51.72 298 SER A O 1
ATOM 2349 N N . LYS A 1 299 ? 59.402 -2.408 29.850 1.00 58.38 299 LYS A N 1
ATOM 2350 C CA . LYS A 1 299 ? 60.391 -3.477 29.651 1.00 58.38 299 LYS A CA 1
ATOM 2351 C C . LYS A 1 299 ? 60.508 -3.835 28.169 1.00 58.38 299 LYS A C 1
ATOM 2353 O O . LYS A 1 299 ? 59.562 -4.305 27.549 1.00 58.38 299 LYS A O 1
ATOM 2358 N N . LYS A 1 300 ? 61.717 -3.620 27.642 1.00 56.62 300 LYS A N 1
ATOM 2359 C CA . LYS A 1 300 ? 62.294 -4.359 26.515 1.00 56.62 300 LYS A CA 1
ATOM 2360 C C . LYS A 1 300 ? 62.281 -5.860 26.840 1.00 56.62 300 LYS A C 1
ATOM 2362 O O . LYS A 1 300 ? 62.654 -6.219 27.954 1.00 56.62 300 LYS A O 1
ATOM 2367 N N . ALA A 1 301 ? 61.971 -6.708 25.861 1.00 51.25 301 ALA A N 1
ATOM 2368 C CA . ALA A 1 301 ? 62.957 -7.543 25.160 1.00 51.25 301 ALA A CA 1
ATOM 2369 C C . ALA A 1 301 ? 62.340 -8.823 24.556 1.00 51.25 301 ALA A C 1
ATOM 2371 O O . ALA A 1 301 ? 61.478 -9.454 25.160 1.00 51.25 301 ALA A O 1
ATOM 2372 N N . LEU A 1 302 ? 62.959 -9.223 23.438 1.00 47.44 302 LEU A N 1
ATOM 2373 C CA . LEU A 1 302 ? 63.178 -10.579 22.914 1.00 47.44 302 LEU A CA 1
ATOM 2374 C C . LEU A 1 302 ? 62.242 -11.163 21.835 1.00 47.44 302 LEU A C 1
ATOM 2376 O O . LEU A 1 302 ? 61.085 -11.477 22.089 1.00 47.44 302 LEU A O 1
ATOM 2380 N N . ARG A 1 303 ? 62.924 -11.506 20.720 1.00 46.69 303 ARG A N 1
ATOM 2381 C CA . ARG A 1 303 ? 62.612 -12.420 19.595 1.00 46.69 303 ARG A CA 1
ATOM 2382 C C . ARG A 1 303 ? 61.899 -11.742 18.417 1.00 46.69 303 ARG A C 1
ATOM 2384 O O . ARG A 1 303 ? 60.832 -11.187 18.610 1.00 46.69 303 ARG A O 1
ATOM 2391 N N . LYS A 1 304 ? 62.412 -11.748 17.186 1.00 49.78 304 LYS A N 1
ATOM 2392 C CA . LYS A 1 304 ? 63.503 -12.469 16.504 1.00 49.78 304 LYS A CA 1
ATOM 2393 C C . LYS A 1 304 ? 64.093 -11.542 15.444 1.00 49.78 304 LYS A C 1
ATOM 2395 O O . LYS A 1 304 ? 63.319 -10.692 14.956 1.00 49.78 304 LYS A O 1
#

pLDDT: mean 74.17, std 22.71, range [35.53, 98.62]